Protein AF-A0A6J8BG70-F1 (afdb_monomer_lite)

Secondary structure (DSSP, 8-state):
-HHHHHHHHHHHHHSTT-HHHHHHHHHHHHHHHTT--B---SS--B-SSPPPPHHHHHH--PPPTTSHHHHHHHHHHT-HHHHHHHTGGGG---THHHHHHHHHHHHHS-TTS---HHHHHHHHHHHHHHHHHTTTPPBPB-TTSPBPEEEE--TTT-S-EEEEPBPPPP-HHHHHHHHHHHHHHHH----------PPP--SSPPPPHHHHHHHHHTTS----

Sequence (224 aa):
MKSICNHLWWCASNCGGDKDILEESWISFVNHTVNIHSFEGKFFKQCAHTPIEPEVSDTRKWLVKDSKAHKALKEVVLDKRLRKDIRQPNEFCHTGNLEVFHSLLLKYTPKRQEFDNDQMWTRTALAVIDHNRNQNRGQKVNKDGEKAYELVCPKATGQWVAKPVFIDKNYQWVFAMMENVLVQKDTMTLPVKERAQEGNIAPLPVPSKSALIQKHFSRFEKSS

Radius of gyration: 29.17 Å; chains: 1; bounding box: 63×74×66 Å

Organism: Mytilus coruscus (NCBI:txid42192)

Structure (mmCIF, N/CA/C/O backbone):
data_AF-A0A6J8BG70-F1
#
_entry.id   AF-A0A6J8BG70-F1
#
loop_
_atom_site.group_PDB
_atom_site.id
_atom_site.type_symbol
_atom_site.label_atom_id
_atom_site.label_alt_id
_atom_site.label_comp_id
_atom_site.label_asym_id
_atom_site.label_entity_id
_atom_site.label_seq_id
_atom_site.pdbx_PDB_ins_code
_atom_site.Cartn_x
_atom_site.Cartn_y
_atom_site.Cartn_z
_atom_site.occupancy
_atom_site.B_iso_or_equiv
_atom_site.auth_seq_id
_atom_site.auth_comp_id
_atom_site.auth_asym_id
_atom_site.auth_atom_id
_atom_site.pdbx_PDB_model_num
ATOM 1 N N . MET A 1 1 ? 17.081 -8.215 -9.630 1.00 62.72 1 MET A N 1
ATOM 2 C CA . MET A 1 1 ? 15.680 -8.616 -9.360 1.00 62.72 1 MET A CA 1
ATOM 3 C C . MET A 1 1 ? 14.815 -7.450 -8.881 1.00 62.72 1 MET A C 1
ATOM 5 O O . MET A 1 1 ? 13.860 -7.124 -9.568 1.00 62.72 1 MET A O 1
ATOM 9 N N . LYS A 1 2 ? 15.161 -6.779 -7.766 1.00 79.50 2 LYS A N 1
ATOM 10 C CA . LYS A 1 2 ? 14.338 -5.716 -7.145 1.00 79.50 2 LYS A CA 1
ATOM 11 C C . LYS A 1 2 ? 13.875 -4.620 -8.116 1.00 79.50 2 LYS A C 1
ATOM 13 O O . LYS A 1 2 ? 12.707 -4.267 -8.094 1.00 79.50 2 LYS A O 1
ATOM 18 N N . SER A 1 3 ? 14.742 -4.149 -9.013 1.00 83.69 3 SER A N 1
ATOM 19 C CA . SER A 1 3 ? 14.380 -3.121 -10.002 1.00 83.69 3 SER A CA 1
ATOM 20 C C . SER A 1 3 ? 13.276 -3.560 -10.971 1.00 83.69 3 SER A C 1
ATOM 22 O O . SER A 1 3 ? 12.423 -2.752 -11.310 1.00 83.69 3 SER A O 1
ATOM 24 N N . ILE A 1 4 ? 13.252 -4.836 -11.373 1.00 87.56 4 ILE A N 1
ATOM 25 C CA . ILE A 1 4 ? 12.219 -5.384 -12.270 1.00 87.56 4 ILE A CA 1
ATOM 26 C C . ILE A 1 4 ? 10.887 -5.493 -11.522 1.00 87.56 4 ILE A C 1
ATOM 28 O O . ILE A 1 4 ? 9.855 -5.072 -12.032 1.00 87.56 4 ILE A O 1
ATOM 32 N N . CYS A 1 5 ? 10.911 -5.996 -10.284 1.00 88.81 5 CYS A N 1
ATOM 33 C CA . CYS A 1 5 ? 9.721 -6.041 -9.432 1.00 88.81 5 CYS A CA 1
ATOM 34 C C . CYS A 1 5 ? 9.161 -4.635 -9.173 1.00 88.81 5 CYS A C 1
ATOM 36 O O . CYS A 1 5 ? 7.958 -4.426 -9.260 1.00 88.81 5 CYS A O 1
ATOM 38 N N . ASN A 1 6 ? 10.030 -3.661 -8.895 1.00 89.62 6 ASN A N 1
ATOM 39 C CA . ASN A 1 6 ? 9.626 -2.271 -8.708 1.00 89.62 6 ASN A CA 1
ATOM 40 C C . ASN A 1 6 ? 9.007 -1.685 -9.984 1.00 89.62 6 ASN A C 1
ATOM 42 O O . ASN A 1 6 ? 8.017 -0.969 -9.888 1.00 89.62 6 ASN A O 1
ATOM 46 N N . HIS A 1 7 ? 9.555 -2.011 -11.161 1.00 91.81 7 HIS A N 1
ATOM 47 C CA . HIS A 1 7 ? 8.977 -1.604 -12.444 1.00 91.81 7 HIS A CA 1
ATOM 48 C C . HIS A 1 7 ? 7.577 -2.186 -12.645 1.00 91.81 7 HIS A C 1
ATOM 50 O O . HIS A 1 7 ? 6.671 -1.458 -13.030 1.00 91.81 7 HIS A O 1
ATOM 56 N N . LEU A 1 8 ? 7.365 -3.465 -12.314 1.00 92.69 8 LEU A N 1
ATOM 57 C CA . LEU A 1 8 ? 6.036 -4.084 -12.367 1.00 92.69 8 LEU A CA 1
ATOM 58 C C . LEU A 1 8 ? 5.031 -3.353 -11.466 1.00 92.69 8 LEU A C 1
ATOM 60 O O . LEU A 1 8 ? 3.935 -3.018 -11.912 1.00 92.69 8 LEU A O 1
ATOM 64 N N . TRP A 1 9 ? 5.411 -3.066 -10.218 1.00 91.75 9 TRP A N 1
ATOM 65 C CA . TRP A 1 9 ? 4.557 -2.307 -9.300 1.00 91.75 9 TRP A CA 1
ATOM 66 C C . TRP A 1 9 ? 4.274 -0.896 -9.809 1.00 91.75 9 TRP A C 1
ATOM 68 O O . TRP A 1 9 ? 3.147 -0.420 -9.702 1.00 91.75 9 TRP A O 1
ATOM 78 N N . TRP A 1 10 ? 5.269 -0.243 -10.405 1.00 92.88 10 TRP A N 1
ATOM 79 C CA . TRP A 1 10 ? 5.083 1.055 -11.038 1.00 92.88 10 TRP A CA 1
ATOM 80 C C . TRP A 1 10 ? 4.098 0.971 -12.215 1.00 92.88 10 TRP A C 1
ATOM 82 O O . TRP A 1 10 ? 3.181 1.786 -12.276 1.00 92.88 10 TRP A O 1
ATOM 92 N N . CYS A 1 11 ? 4.205 -0.039 -13.086 1.00 93.38 11 CYS A N 1
ATOM 93 C CA . CYS A 1 11 ? 3.260 -0.254 -14.190 1.00 93.38 11 CYS A CA 1
ATOM 94 C C . CYS A 1 11 ? 1.827 -0.408 -13.669 1.00 93.38 11 CYS A C 1
ATOM 96 O O . CYS A 1 11 ? 0.920 0.273 -14.139 1.00 93.38 11 CYS A O 1
ATOM 98 N N . ALA A 1 12 ? 1.636 -1.257 -12.658 1.00 93.56 12 ALA A N 1
ATOM 99 C CA . ALA A 1 12 ? 0.334 -1.473 -12.041 1.00 93.56 12 ALA A CA 1
ATOM 100 C C . ALA A 1 12 ? -0.231 -0.180 -11.419 1.00 93.56 12 ALA A C 1
ATOM 102 O O . ALA A 1 12 ? -1.394 0.143 -11.637 1.00 93.56 12 ALA A O 1
ATOM 103 N N . SER A 1 13 ? 0.596 0.618 -10.734 1.00 92.75 13 SER A N 1
ATOM 104 C CA . SER A 1 13 ? 0.173 1.889 -10.123 1.00 92.75 13 SER A CA 1
ATOM 105 C C . SER A 1 13 ? -0.184 2.985 -11.130 1.00 92.75 13 SER A C 1
ATOM 107 O O . SER A 1 13 ? -0.926 3.897 -10.776 1.00 92.75 13 SER A O 1
ATOM 109 N N . ASN A 1 14 ? 0.378 2.952 -12.342 1.00 92.06 14 ASN A N 1
ATOM 110 C CA . ASN A 1 14 ? 0.253 4.038 -13.325 1.00 92.06 14 ASN A CA 1
ATOM 111 C C . ASN A 1 14 ? -0.671 3.687 -14.498 1.00 92.06 14 ASN A C 1
ATOM 113 O O . ASN A 1 14 ? -0.912 4.529 -15.356 1.00 92.06 14 ASN A O 1
ATOM 117 N N . CYS A 1 15 ? -1.211 2.468 -14.541 1.00 92.81 15 CYS A N 1
ATOM 118 C CA . CYS A 1 15 ? -2.088 2.041 -15.628 1.00 92.81 15 CYS A CA 1
ATOM 119 C C . CYS A 1 15 ? -3.535 2.546 -15.510 1.00 92.81 15 CYS A C 1
ATOM 121 O O . CYS A 1 15 ? -4.304 2.402 -16.454 1.00 92.81 15 CYS A O 1
ATOM 123 N N . GLY A 1 16 ? -3.927 3.112 -14.361 1.00 91.44 16 GLY A N 1
ATOM 124 C CA . GLY A 1 16 ? -5.274 3.655 -14.156 1.00 91.44 16 GLY A CA 1
ATOM 125 C C . GLY A 1 16 ? -6.400 2.624 -14.314 1.00 91.44 16 GLY A C 1
ATOM 126 O O . GLY A 1 16 ? -7.509 2.996 -14.683 1.00 91.44 16 GLY A O 1
ATOM 127 N N . GLY A 1 17 ? -6.123 1.336 -14.085 1.00 92.12 17 GLY A N 1
ATOM 128 C CA . GLY A 1 17 ? -7.077 0.248 -14.318 1.00 92.12 17 GLY A CA 1
ATOM 129 C C . GLY A 1 17 ? -7.026 -0.353 -15.724 1.00 92.12 17 GLY A C 1
ATOM 130 O O . GLY A 1 17 ? -7.622 -1.410 -15.943 1.00 92.12 17 GLY A O 1
ATOM 131 N N . ASP A 1 18 ? -6.299 0.244 -16.670 1.00 94.19 18 ASP A N 1
ATOM 132 C CA . ASP A 1 18 ? -6.211 -0.257 -18.040 1.00 94.19 18 ASP A CA 1
ATOM 133 C C . ASP A 1 18 ? -5.139 -1.352 -18.172 1.00 94.19 18 ASP A C 1
ATOM 135 O O . ASP A 1 18 ? -3.935 -1.141 -17.992 1.00 94.19 18 ASP A O 1
ATOM 139 N N . LYS A 1 19 ? -5.593 -2.556 -18.522 1.00 94.56 19 LYS A N 1
ATOM 140 C CA . LYS A 1 19 ? -4.737 -3.737 -18.669 1.00 94.56 19 LYS A CA 1
ATOM 141 C C . LYS A 1 19 ? -3.766 -3.621 -19.842 1.00 94.56 19 LYS A C 1
ATOM 143 O O . LYS A 1 19 ? -2.677 -4.185 -19.760 1.00 94.56 19 LYS A O 1
ATOM 148 N N . ASP A 1 20 ? -4.147 -2.927 -20.910 1.00 93.56 20 ASP A N 1
ATOM 149 C CA . ASP A 1 20 ? -3.305 -2.767 -22.092 1.00 93.56 20 ASP A CA 1
ATOM 150 C C . ASP A 1 20 ? -2.195 -1.740 -21.818 1.00 93.56 20 ASP A C 1
ATOM 152 O O . ASP A 1 20 ? -1.041 -1.989 -22.165 1.00 93.56 20 ASP A O 1
ATOM 156 N N . ILE A 1 21 ? -2.490 -0.651 -21.094 1.00 93.25 21 ILE A N 1
ATOM 157 C CA . ILE A 1 21 ? -1.468 0.317 -20.644 1.00 93.25 21 ILE A CA 1
ATOM 158 C C . ILE A 1 21 ? -0.449 -0.354 -19.717 1.00 93.25 21 ILE A C 1
ATOM 160 O O . ILE A 1 21 ? 0.759 -0.143 -19.865 1.00 93.25 21 ILE A O 1
ATOM 164 N N . LEU A 1 22 ? -0.921 -1.172 -18.770 1.00 94.81 22 LEU A N 1
ATOM 165 C CA . LEU A 1 22 ? -0.059 -1.921 -17.855 1.00 94.81 22 LEU A CA 1
ATOM 166 C C . LEU A 1 22 ? 0.897 -2.827 -18.635 1.00 94.81 22 LEU A C 1
ATOM 168 O O . LEU A 1 22 ? 2.109 -2.798 -18.420 1.00 94.81 22 LEU A O 1
ATOM 172 N N . GLU A 1 23 ? 0.349 -3.619 -19.553 1.00 94.38 23 GLU A N 1
ATOM 173 C CA . GLU A 1 23 ? 1.107 -4.579 -20.344 1.00 94.38 23 GLU A CA 1
ATOM 174 C C . GLU A 1 23 ? 2.110 -3.900 -21.287 1.00 94.38 23 GLU A C 1
ATOM 176 O O . GLU A 1 23 ? 3.259 -4.337 -21.362 1.00 94.38 23 GLU A O 1
ATOM 181 N N . GLU A 1 24 ? 1.732 -2.807 -21.955 1.00 93.62 24 GLU A N 1
ATOM 182 C CA . GLU A 1 24 ? 2.658 -2.028 -22.786 1.00 93.62 24 GLU A CA 1
ATOM 183 C C . GLU A 1 24 ? 3.797 -1.420 -21.959 1.00 93.62 24 GLU A C 1
ATOM 185 O O . GLU A 1 24 ? 4.963 -1.529 -22.346 1.00 93.62 24 GLU A O 1
ATOM 190 N N . SER A 1 25 ? 3.483 -0.852 -20.791 1.00 93.19 25 SER A N 1
ATOM 191 C CA . SER A 1 25 ? 4.478 -0.293 -19.862 1.00 93.19 25 SER A CA 1
ATOM 192 C C . SER A 1 25 ? 5.416 -1.368 -19.304 1.00 93.19 25 SER A C 1
ATOM 194 O O . SER A 1 25 ? 6.601 -1.127 -19.064 1.00 93.19 25 SER A O 1
ATOM 196 N N . TRP A 1 26 ? 4.908 -2.584 -19.102 1.00 94.25 26 TRP A N 1
ATOM 197 C CA . TRP A 1 26 ? 5.720 -3.728 -18.707 1.00 94.25 26 TRP A CA 1
ATOM 198 C C . TRP A 1 26 ? 6.675 -4.134 -19.832 1.00 94.25 26 TRP A C 1
ATOM 200 O O . TRP A 1 26 ? 7.878 -4.243 -19.614 1.00 94.25 26 TRP A O 1
ATOM 210 N N . ILE A 1 27 ? 6.173 -4.311 -21.054 1.00 93.38 27 ILE A N 1
ATOM 211 C CA . ILE A 1 27 ? 6.985 -4.751 -22.196 1.00 93.38 27 ILE A CA 1
ATOM 212 C C . ILE A 1 27 ? 8.056 -3.714 -22.553 1.00 93.38 27 ILE A C 1
ATOM 214 O O . ILE A 1 27 ? 9.182 -4.080 -22.906 1.00 93.38 27 ILE A O 1
ATOM 218 N N . SER A 1 28 ? 7.742 -2.425 -22.430 1.00 91.94 28 SER A N 1
ATOM 219 C CA . SER A 1 28 ? 8.652 -1.347 -22.810 1.00 91.94 28 SER A CA 1
ATOM 220 C C . SER A 1 28 ? 9.964 -1.340 -22.025 1.00 91.94 28 SER A C 1
ATOM 222 O O . SER A 1 28 ? 10.977 -0.848 -22.529 1.00 91.94 28 SER A O 1
ATOM 224 N N . PHE A 1 29 ? 9.997 -1.922 -20.820 1.00 90.19 29 PHE A N 1
ATOM 225 C CA . PHE A 1 29 ? 11.217 -1.969 -20.014 1.00 90.19 29 PHE A CA 1
ATOM 226 C C . PHE A 1 29 ? 12.333 -2.765 -20.704 1.00 90.19 29 PHE A C 1
ATOM 228 O O . PHE A 1 29 ? 13.506 -2.467 -20.487 1.00 90.19 29 PHE A O 1
ATOM 235 N N . VAL A 1 30 ? 11.998 -3.717 -21.585 1.00 93.00 30 VAL A N 1
ATOM 236 C CA . VAL A 1 30 ? 12.993 -4.440 -22.395 1.00 93.00 30 VAL A CA 1
ATOM 237 C C . VAL A 1 30 ? 13.817 -3.451 -23.220 1.00 93.00 30 VAL A C 1
ATOM 239 O O . VAL A 1 30 ? 15.045 -3.508 -23.181 1.00 93.00 30 VAL A O 1
ATOM 242 N N . ASN A 1 31 ? 13.161 -2.484 -23.869 1.00 92.25 31 ASN A N 1
ATOM 243 C CA . ASN A 1 31 ? 13.833 -1.415 -24.611 1.00 92.25 31 ASN A CA 1
ATOM 244 C C . ASN A 1 31 ? 14.643 -0.511 -23.669 1.00 92.25 31 ASN A C 1
ATOM 246 O O . ASN A 1 31 ? 15.807 -0.215 -23.944 1.00 92.25 31 ASN A O 1
ATOM 250 N N . HIS A 1 32 ? 14.085 -0.168 -22.503 1.00 90.56 32 HIS A N 1
ATOM 251 C CA . HIS A 1 32 ? 14.798 0.622 -21.497 1.00 90.56 32 HIS A CA 1
ATOM 252 C C . HIS A 1 32 ? 16.104 -0.054 -21.040 1.00 90.56 32 HIS A C 1
ATOM 254 O O . HIS A 1 32 ? 17.112 0.623 -20.865 1.00 90.56 32 HIS A O 1
ATOM 260 N N . THR A 1 33 ? 16.150 -1.388 -20.902 1.00 91.31 33 THR A N 1
ATOM 261 C CA . THR A 1 33 ? 17.380 -2.092 -20.473 1.00 91.31 33 THR A CA 1
ATOM 262 C C . THR A 1 33 ? 18.551 -1.990 -21.450 1.00 91.31 33 THR A C 1
ATOM 264 O O . THR A 1 33 ? 19.695 -2.205 -21.043 1.00 91.31 33 THR A O 1
ATOM 267 N N . VAL A 1 34 ? 18.282 -1.639 -22.709 1.00 92.69 34 VAL A N 1
ATOM 268 C CA . VAL A 1 34 ? 19.279 -1.427 -23.770 1.00 92.69 34 VAL A CA 1
ATOM 269 C C . VAL A 1 34 ? 19.410 0.055 -24.145 1.00 92.69 34 VAL A C 1
ATOM 271 O O . VAL A 1 34 ? 19.864 0.378 -25.239 1.00 92.69 34 VAL A O 1
ATOM 274 N N . ASN A 1 35 ? 19.014 0.954 -23.236 1.00 90.75 35 ASN A N 1
ATOM 275 C CA . ASN A 1 35 ? 19.068 2.409 -23.395 1.00 90.75 35 ASN A CA 1
ATOM 276 C C . ASN A 1 35 ? 18.203 2.966 -24.546 1.00 90.75 35 ASN A C 1
ATOM 278 O O . ASN A 1 35 ? 18.496 4.025 -25.097 1.00 90.75 35 ASN A O 1
ATOM 282 N N . ILE A 1 36 ? 17.132 2.260 -24.923 1.00 90.69 36 ILE A N 1
ATOM 283 C CA . ILE A 1 36 ? 16.149 2.735 -25.903 1.00 90.69 36 ILE A CA 1
ATOM 284 C C . ILE A 1 36 ? 14.936 3.264 -25.137 1.00 90.69 36 ILE A C 1
ATOM 286 O O . ILE A 1 36 ? 14.174 2.496 -24.551 1.00 90.69 36 ILE A O 1
ATOM 290 N N . HIS A 1 37 ? 14.764 4.586 -25.147 1.00 88.94 37 HIS A N 1
ATOM 291 C CA . HIS A 1 37 ? 13.732 5.270 -24.354 1.00 88.94 37 HIS A CA 1
ATOM 292 C C . HIS A 1 37 ? 12.488 5.671 -25.138 1.00 88.94 37 HIS A C 1
ATOM 294 O O . HIS A 1 37 ? 11.506 6.056 -24.513 1.00 88.94 37 HIS A O 1
ATOM 300 N N . SER A 1 38 ? 12.519 5.537 -26.464 1.00 89.44 38 SER A N 1
ATOM 301 C CA . SER A 1 38 ? 11.383 5.766 -27.358 1.00 89.44 38 SER A CA 1
ATOM 302 C C . SER A 1 38 ? 11.115 4.499 -28.155 1.00 89.44 38 SER A C 1
ATOM 304 O O . SER A 1 38 ? 12.043 3.892 -28.694 1.00 89.44 38 SER A O 1
ATOM 306 N N . PHE A 1 39 ? 9.860 4.077 -28.210 1.00 87.25 39 PHE A N 1
ATOM 307 C CA . PHE A 1 39 ? 9.467 2.801 -28.799 1.00 87.25 39 PHE A CA 1
ATOM 308 C C . PHE A 1 39 ? 8.051 2.866 -29.367 1.00 87.25 39 PHE A C 1
ATOM 310 O O . PHE A 1 39 ? 7.251 3.743 -29.041 1.00 87.25 39 PHE A O 1
ATOM 317 N N . GLU A 1 40 ? 7.751 1.915 -30.243 1.00 83.00 40 GLU A N 1
ATOM 318 C CA . GLU A 1 40 ? 6.421 1.756 -30.813 1.00 83.00 40 GLU A CA 1
ATOM 319 C C . GLU A 1 40 ? 5.473 1.174 -29.759 1.00 83.00 40 GLU A C 1
ATOM 321 O O . GLU A 1 40 ? 5.714 0.099 -29.210 1.00 83.00 40 GLU A O 1
ATOM 326 N N . GLY A 1 41 ? 4.394 1.896 -29.476 1.00 82.06 41 GLY A N 1
ATOM 327 C CA . GLY A 1 41 ? 3.332 1.480 -28.566 1.00 82.06 41 GLY A CA 1
ATOM 328 C C . GLY A 1 41 ? 2.064 2.276 -28.843 1.00 82.06 41 GLY A C 1
ATOM 329 O O . GLY A 1 41 ? 2.121 3.366 -29.427 1.00 82.06 41 GLY A O 1
ATOM 330 N N . LYS A 1 42 ? 0.902 1.734 -28.478 1.00 87.62 42 LYS A N 1
ATOM 331 C CA . LYS A 1 42 ? -0.379 2.409 -28.711 1.00 87.62 42 LYS A CA 1
ATOM 332 C C . LYS A 1 42 ? -0.614 3.489 -27.660 1.00 87.62 42 LYS A C 1
ATOM 334 O O . LYS A 1 42 ? -0.985 4.609 -28.015 1.00 87.62 42 LYS A O 1
ATOM 339 N N . PHE A 1 43 ? -0.341 3.166 -26.401 1.00 86.19 43 PHE A N 1
ATOM 340 C CA . PHE A 1 43 ? -0.597 4.001 -25.232 1.00 86.19 43 PHE A CA 1
ATOM 341 C C . PHE A 1 43 ? 0.692 4.444 -24.536 1.00 86.19 43 PHE A C 1
ATOM 343 O O . PHE A 1 43 ? 0.783 5.589 -24.098 1.00 86.19 43 PHE A O 1
ATOM 350 N N . PHE A 1 44 ? 1.711 3.582 -24.483 1.00 85.81 44 PHE A N 1
ATOM 351 C CA . PHE A 1 44 ? 3.010 3.898 -23.885 1.00 85.81 44 PHE A CA 1
ATOM 352 C C . PHE A 1 44 ? 4.101 3.926 -24.962 1.00 85.81 44 PHE A C 1
ATOM 354 O O . PHE A 1 44 ? 4.410 2.903 -25.565 1.00 85.81 44 PHE A O 1
ATOM 361 N N . LYS A 1 45 ? 4.677 5.106 -25.226 1.00 88.81 45 LYS A N 1
ATOM 362 C CA . LYS A 1 45 ? 5.633 5.332 -26.337 1.00 88.81 45 LYS A CA 1
ATOM 363 C C . LYS A 1 45 ? 7.028 5.769 -25.894 1.00 88.81 45 LYS A C 1
ATOM 365 O O . LYS A 1 45 ? 7.960 5.763 -26.696 1.00 88.81 45 LYS A O 1
ATOM 370 N N . GLN A 1 46 ? 7.167 6.177 -24.636 1.00 90.56 46 GLN A N 1
ATOM 371 C CA . GLN A 1 46 ? 8.434 6.633 -24.082 1.00 90.56 46 GLN A CA 1
ATOM 372 C C . GLN A 1 46 ? 8.525 6.351 -22.586 1.00 90.56 46 GLN A C 1
ATOM 374 O O . GLN A 1 46 ? 7.503 6.239 -21.911 1.00 90.56 46 GLN A O 1
ATOM 379 N N . CYS A 1 47 ? 9.743 6.261 -22.061 1.00 90.31 47 CYS A N 1
ATOM 380 C CA . CYS A 1 47 ? 9.977 6.104 -20.628 1.00 90.31 47 CYS A CA 1
ATOM 381 C C . CYS A 1 47 ? 9.402 7.280 -19.818 1.00 90.31 47 CYS A C 1
ATOM 383 O O . CYS A 1 47 ? 9.555 8.442 -20.183 1.00 90.31 47 CYS A O 1
ATOM 385 N N . ALA A 1 48 ? 8.786 6.978 -18.673 1.00 87.81 48 ALA A N 1
ATOM 386 C CA . ALA A 1 48 ? 8.163 7.965 -17.791 1.00 87.81 48 ALA A CA 1
ATOM 387 C C . ALA A 1 48 ? 9.150 8.525 -16.749 1.00 87.81 48 ALA A C 1
ATOM 389 O O . ALA A 1 48 ? 8.899 8.496 -15.545 1.00 87.81 48 ALA A O 1
ATOM 390 N N . HIS A 1 49 ? 10.302 9.001 -17.214 1.00 85.88 49 HIS A N 1
ATOM 391 C CA . HIS A 1 49 ? 11.267 9.727 -16.394 1.00 85.88 49 HIS A CA 1
ATOM 392 C C . HIS A 1 49 ? 11.853 10.893 -17.190 1.00 85.88 49 HIS A C 1
ATOM 394 O O . HIS A 1 49 ? 11.889 10.866 -18.420 1.00 85.88 49 HIS A O 1
ATOM 400 N N . THR A 1 50 ? 12.328 11.917 -16.486 1.00 83.81 50 THR A N 1
ATOM 401 C CA . THR A 1 50 ? 13.116 12.994 -17.096 1.00 83.81 50 THR A CA 1
ATOM 402 C C . THR A 1 50 ? 14.418 12.441 -17.685 1.00 83.81 50 THR A C 1
ATOM 404 O O . THR A 1 50 ? 14.831 11.336 -17.310 1.00 83.81 50 THR A O 1
ATOM 407 N N . PRO A 1 51 ? 15.079 13.170 -18.605 1.00 81.44 51 PRO A N 1
ATOM 408 C CA . PRO A 1 51 ? 16.408 12.800 -19.077 1.00 81.44 51 PRO A CA 1
ATOM 409 C C . PRO A 1 51 ? 17.317 12.447 -17.899 1.00 81.44 51 PRO A C 1
ATOM 411 O O . PRO A 1 51 ? 17.321 13.131 -16.876 1.00 81.44 51 PRO A O 1
ATOM 414 N N . ILE A 1 52 ? 18.013 11.319 -18.017 1.00 78.75 52 ILE A N 1
ATOM 415 C CA . ILE A 1 52 ? 18.942 10.873 -16.984 1.00 78.75 52 ILE A CA 1
ATOM 416 C C . ILE A 1 52 ? 20.168 11.778 -17.081 1.00 78.75 52 ILE A C 1
ATOM 418 O O . ILE A 1 52 ? 20.736 11.903 -18.165 1.00 78.75 52 ILE A O 1
ATOM 422 N N . GLU A 1 53 ? 20.559 12.389 -15.963 1.00 79.81 53 GLU A N 1
ATOM 423 C CA . GLU A 1 53 ? 21.744 13.247 -15.909 1.00 79.81 53 GLU A CA 1
ATOM 424 C C . GLU A 1 53 ? 22.989 12.503 -16.429 1.00 79.81 53 GLU A C 1
ATOM 426 O O . GLU A 1 53 ? 23.153 11.311 -16.119 1.00 79.81 53 GLU A O 1
ATOM 431 N N . PRO A 1 54 ? 23.880 13.166 -17.192 1.00 72.12 54 PRO A N 1
ATOM 432 C CA . PRO A 1 54 ? 25.030 12.521 -17.833 1.00 72.12 54 PRO A CA 1
ATOM 433 C C . PRO A 1 54 ? 25.896 11.716 -16.854 1.00 72.12 54 PRO A C 1
ATOM 435 O O . PRO A 1 54 ? 26.249 10.571 -17.118 1.00 72.12 54 PRO A O 1
ATOM 438 N N . GLU A 1 55 ? 26.117 12.261 -15.659 1.00 73.12 55 GLU A N 1
ATOM 439 C CA . GLU A 1 55 ? 26.909 11.662 -14.576 1.00 73.12 55 GLU A CA 1
ATOM 440 C C . GLU A 1 55 ? 26.353 10.302 -14.107 1.00 73.12 55 GLU A C 1
ATOM 442 O O . GLU A 1 55 ? 27.093 9.374 -13.766 1.00 73.12 55 GLU A O 1
ATOM 447 N N . VAL A 1 56 ? 25.026 10.152 -14.117 1.00 70.69 56 VAL A N 1
ATOM 448 C CA . VAL A 1 56 ? 24.328 8.911 -13.750 1.00 70.69 56 VAL A CA 1
ATOM 449 C C . VAL A 1 56 ? 24.228 7.967 -14.948 1.00 70.69 56 VAL A C 1
ATOM 451 O O . VAL A 1 56 ? 24.285 6.745 -14.786 1.00 70.69 56 VAL A O 1
ATOM 454 N N . SER A 1 57 ? 24.089 8.514 -16.156 1.00 69.62 57 SER A N 1
ATOM 455 C CA . SER A 1 57 ? 24.063 7.740 -17.398 1.00 69.62 57 SER A CA 1
ATOM 456 C C . SER A 1 57 ? 25.388 7.011 -17.634 1.00 69.62 57 SER A C 1
ATOM 458 O O . SER A 1 57 ? 25.376 5.814 -17.926 1.00 69.62 57 SER A O 1
ATOM 460 N N . ASP A 1 58 ? 26.516 7.691 -17.424 1.00 67.81 58 ASP A N 1
ATOM 461 C CA . ASP A 1 58 ? 27.860 7.170 -17.709 1.00 67.81 58 ASP A CA 1
ATOM 462 C C . ASP A 1 58 ? 28.283 6.040 -16.761 1.00 67.81 58 ASP A C 1
ATOM 464 O O . ASP A 1 58 ? 29.070 5.161 -17.115 1.00 67.81 58 ASP A O 1
ATOM 468 N N . THR A 1 59 ? 27.715 6.009 -15.556 1.00 77.19 59 THR A N 1
ATOM 469 C CA . THR A 1 59 ? 27.964 4.943 -14.575 1.00 77.19 59 THR A CA 1
ATOM 470 C C . THR A 1 59 ? 27.030 3.744 -14.747 1.00 77.19 59 THR A C 1
ATOM 472 O O . THR A 1 59 ? 27.304 2.652 -14.227 1.00 77.19 59 THR A O 1
ATOM 475 N N . ARG A 1 60 ? 25.922 3.898 -15.485 1.00 80.50 60 ARG A N 1
ATOM 476 C CA . ARG A 1 60 ? 24.922 2.844 -15.651 1.00 80.50 60 ARG A CA 1
ATOM 477 C C . ARG A 1 60 ? 25.332 1.868 -16.752 1.00 80.50 60 ARG A C 1
ATOM 479 O O . ARG A 1 60 ? 25.498 2.210 -17.916 1.00 80.50 60 ARG A O 1
ATOM 486 N N . LYS A 1 61 ? 25.417 0.589 -16.385 1.00 86.19 61 LYS A N 1
ATOM 487 C CA . LYS A 1 61 ? 25.683 -0.499 -17.333 1.00 86.19 61 LYS A CA 1
ATOM 488 C C . LYS A 1 61 ? 24.390 -0.933 -18.019 1.00 86.19 61 LYS A C 1
ATOM 490 O O . LYS A 1 61 ? 23.513 -1.509 -17.375 1.00 86.19 61 LYS A O 1
ATOM 495 N N . TRP A 1 62 ? 24.298 -0.678 -19.317 1.00 90.06 62 TRP A N 1
ATOM 496 C CA . TRP A 1 62 ? 23.198 -1.130 -20.168 1.00 90.06 62 TRP A CA 1
ATOM 497 C C . TRP A 1 62 ? 23.476 -2.522 -20.735 1.00 90.06 62 TRP A C 1
ATOM 499 O O . TRP A 1 62 ? 24.629 -2.922 -20.912 1.00 90.06 62 TRP A O 1
ATOM 509 N N . LEU A 1 63 ? 22.418 -3.276 -21.032 1.00 92.56 63 LEU A N 1
ATOM 510 C CA . LEU A 1 63 ? 22.569 -4.515 -21.783 1.00 92.56 63 LEU A CA 1
ATOM 511 C C . LEU A 1 63 ? 22.905 -4.193 -23.239 1.00 92.56 63 LEU A C 1
ATOM 513 O O . LEU A 1 63 ? 22.396 -3.238 -23.821 1.00 92.56 63 LEU A O 1
ATOM 517 N N . VAL A 1 64 ? 23.723 -5.042 -23.856 1.00 93.81 64 VAL A N 1
ATOM 518 C CA . VAL A 1 64 ? 23.929 -4.985 -25.303 1.00 93.81 64 VAL A CA 1
ATOM 519 C C . VAL A 1 64 ? 22.687 -5.555 -25.983 1.00 93.81 64 VAL A C 1
ATOM 521 O O . VAL A 1 64 ? 22.255 -6.671 -25.660 1.00 93.81 64 VAL A O 1
ATOM 524 N N . LYS A 1 65 ? 22.116 -4.795 -26.923 1.00 94.69 65 LYS A N 1
ATOM 525 C CA . LYS A 1 65 ? 20.964 -5.223 -27.720 1.00 94.69 65 LYS A CA 1
ATOM 526 C C . LYS A 1 65 ? 21.254 -6.574 -28.379 1.00 94.69 65 LYS A C 1
ATOM 528 O O . LYS A 1 65 ? 22.338 -6.814 -28.895 1.00 94.69 65 LYS A O 1
ATOM 533 N N . ASP A 1 66 ? 20.282 -7.475 -28.286 1.00 94.25 66 ASP A N 1
ATOM 534 C CA . ASP A 1 66 ? 20.326 -8.843 -28.829 1.00 94.25 66 ASP A CA 1
ATOM 535 C C . ASP A 1 66 ? 21.454 -9.756 -28.306 1.00 94.25 66 ASP A C 1
ATOM 537 O O . ASP A 1 66 ? 21.631 -10.876 -28.799 1.00 94.25 66 ASP A O 1
ATOM 541 N N . SER A 1 67 ? 22.147 -9.346 -27.240 1.00 96.38 67 SER A N 1
ATOM 542 C CA . SER A 1 67 ? 23.025 -10.229 -26.470 1.00 96.38 67 SER A CA 1
ATOM 543 C C . SER A 1 67 ? 22.256 -11.402 -25.855 1.00 96.38 67 SER A C 1
ATOM 545 O O . SER A 1 67 ? 21.035 -11.354 -25.682 1.00 96.38 67 SER A O 1
ATOM 547 N N . LYS A 1 68 ? 22.978 -12.458 -25.454 1.00 96.38 68 LYS A N 1
ATOM 548 C CA . LYS A 1 68 ? 22.389 -13.621 -24.765 1.00 96.38 68 LYS A CA 1
ATOM 549 C C . LYS A 1 68 ? 21.561 -13.206 -23.540 1.00 96.38 68 LYS A C 1
ATOM 551 O O . LYS A 1 68 ? 20.470 -13.728 -23.342 1.00 96.38 68 LYS A O 1
ATOM 556 N N . ALA A 1 69 ? 22.050 -12.235 -22.766 1.00 93.88 69 ALA A N 1
ATOM 557 C CA . ALA A 1 69 ? 21.350 -11.707 -21.597 1.00 93.88 69 ALA A CA 1
ATOM 558 C C . ALA A 1 69 ? 20.068 -10.943 -21.974 1.00 93.88 69 ALA A C 1
ATOM 560 O O . ALA A 1 69 ? 19.020 -11.182 -21.378 1.00 93.88 69 ALA A O 1
ATOM 561 N N . HIS A 1 70 ? 20.123 -10.072 -22.989 1.00 95.00 70 HIS A N 1
ATOM 562 C CA . HIS A 1 70 ? 18.948 -9.335 -23.463 1.00 95.00 70 HIS A CA 1
ATOM 563 C C . HIS A 1 70 ? 17.871 -10.269 -24.036 1.00 95.00 70 HIS A C 1
ATOM 565 O O . HIS A 1 70 ? 16.690 -10.106 -23.741 1.00 95.00 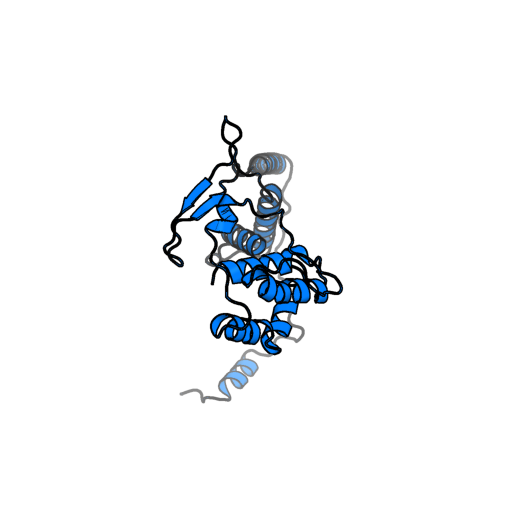70 HIS A O 1
ATOM 571 N N . LYS A 1 71 ? 18.268 -11.285 -24.811 1.00 96.12 71 LYS A N 1
ATOM 572 C CA . LYS A 1 71 ? 17.340 -12.281 -25.368 1.00 96.12 71 LYS A CA 1
ATOM 573 C C . LYS A 1 71 ? 16.656 -13.101 -24.277 1.00 96.12 71 LYS A C 1
ATOM 575 O O . LYS A 1 71 ? 15.439 -13.230 -24.318 1.00 96.12 71 LYS A O 1
ATOM 580 N N . ALA A 1 72 ? 17.414 -13.573 -23.286 1.00 95.19 72 ALA A N 1
ATOM 581 C CA . ALA A 1 72 ? 16.856 -14.298 -22.145 1.00 95.19 72 ALA A CA 1
ATOM 582 C C . ALA A 1 72 ? 15.857 -13.437 -21.353 1.00 95.19 72 ALA A C 1
ATOM 584 O O . ALA A 1 72 ? 14.787 -13.907 -20.978 1.00 95.19 72 ALA A O 1
ATOM 585 N N . LEU A 1 73 ? 16.167 -12.152 -21.143 1.00 93.38 73 LEU A N 1
ATOM 586 C CA . LEU A 1 73 ? 15.239 -11.216 -20.507 1.00 93.38 73 LEU A CA 1
ATOM 587 C C . LEU A 1 73 ? 13.955 -11.052 -21.328 1.00 93.38 73 LEU A C 1
ATOM 589 O O . LEU A 1 73 ? 12.857 -11.157 -20.790 1.00 93.38 73 LEU A O 1
ATOM 593 N N . LYS A 1 74 ? 14.099 -10.814 -22.634 1.00 94.62 74 LYS A N 1
ATOM 594 C CA . LYS A 1 74 ? 12.984 -10.622 -23.561 1.00 94.62 74 LYS A CA 1
ATOM 595 C C . LYS A 1 74 ? 12.065 -11.844 -23.611 1.00 94.62 74 LYS A C 1
ATOM 597 O O . LYS A 1 74 ? 10.854 -11.670 -23.644 1.00 94.62 74 LYS A O 1
ATOM 602 N N . GLU A 1 75 ? 12.621 -13.052 -23.579 1.00 96.00 75 GLU A N 1
ATOM 603 C CA . GLU A 1 75 ? 11.856 -14.302 -23.539 1.00 96.00 75 GLU A CA 1
ATOM 604 C C . GLU A 1 75 ? 10.957 -14.381 -22.300 1.00 96.00 75 GLU A C 1
ATOM 606 O O . GLU A 1 75 ? 9.763 -14.636 -22.426 1.00 96.00 75 GLU A O 1
ATOM 611 N N . VAL A 1 76 ? 11.500 -14.071 -21.120 1.00 93.94 76 VAL A N 1
ATOM 612 C CA . VAL A 1 76 ? 10.728 -14.063 -19.869 1.00 93.94 76 V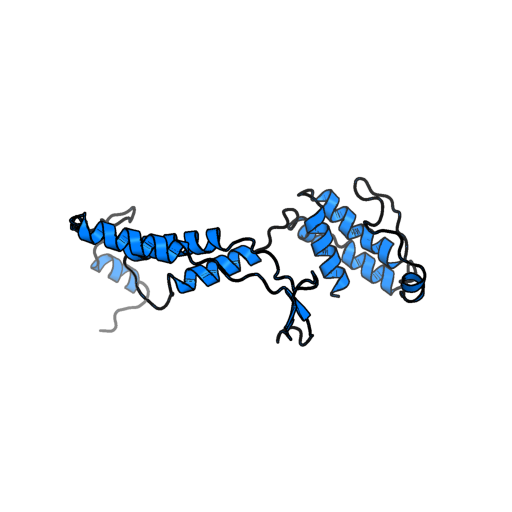AL A CA 1
ATOM 613 C C . VAL A 1 76 ? 9.661 -12.971 -19.887 1.00 93.94 76 VAL A C 1
ATOM 615 O O . VAL A 1 76 ? 8.507 -13.231 -19.566 1.00 93.94 76 VAL A O 1
ATOM 618 N N . VAL A 1 77 ? 10.022 -11.745 -20.276 1.00 93.19 77 VAL A N 1
ATOM 619 C CA . VAL A 1 77 ? 9.109 -10.589 -20.257 1.00 93.19 77 VAL A CA 1
ATOM 620 C C . VAL A 1 77 ? 7.945 -10.758 -21.233 1.00 93.19 77 VAL A C 1
ATOM 622 O O . VAL A 1 77 ? 6.826 -10.340 -20.929 1.00 93.19 77 VAL A O 1
ATOM 625 N N . LEU A 1 78 ? 8.200 -11.377 -22.388 1.00 93.44 78 LEU A N 1
ATOM 626 C CA . LEU A 1 78 ? 7.199 -11.625 -23.424 1.00 93.44 78 LEU A CA 1
ATOM 627 C C . LEU A 1 78 ? 6.446 -12.950 -23.253 1.00 93.44 78 LEU A C 1
ATOM 629 O O . LEU A 1 78 ? 5.570 -13.237 -24.076 1.00 93.44 78 LEU A O 1
ATOM 633 N N . ASP A 1 79 ? 6.744 -13.736 -22.214 1.00 96.25 79 ASP A N 1
ATOM 634 C CA . ASP A 1 79 ? 6.046 -14.990 -21.955 1.00 96.25 79 ASP A CA 1
ATOM 635 C C . ASP A 1 79 ? 4.532 -14.764 -21.814 1.00 96.25 79 ASP A C 1
ATOM 637 O O . ASP A 1 79 ? 4.054 -13.876 -21.102 1.00 96.25 79 ASP A O 1
ATOM 641 N N . LYS A 1 80 ? 3.752 -15.591 -22.516 1.00 94.69 80 LYS A N 1
ATOM 642 C CA . LYS A 1 80 ? 2.296 -15.423 -22.606 1.00 94.69 80 LYS A CA 1
ATOM 643 C C . LYS A 1 80 ? 1.598 -15.669 -21.270 1.00 94.69 80 LYS A C 1
ATOM 645 O O . LYS A 1 80 ? 0.575 -15.039 -21.006 1.00 94.69 80 LYS A O 1
ATOM 650 N N . ARG A 1 81 ? 2.106 -16.597 -20.449 1.00 95.50 81 ARG A N 1
ATOM 651 C CA . ARG A 1 81 ? 1.510 -16.911 -19.142 1.00 95.50 81 ARG A CA 1
ATOM 652 C C . ARG A 1 81 ? 1.788 -15.770 -18.177 1.00 95.50 81 ARG A C 1
ATOM 654 O O . ARG A 1 81 ? 0.848 -15.242 -17.596 1.00 95.50 81 ARG A O 1
ATOM 661 N N . LEU A 1 82 ? 3.038 -15.307 -18.129 1.00 93.69 82 LEU A N 1
ATOM 662 C CA . LEU A 1 82 ? 3.421 -14.163 -17.309 1.00 93.69 82 LEU A CA 1
ATOM 663 C C . LEU A 1 82 ? 2.606 -12.914 -17.663 1.00 93.69 82 LEU A C 1
ATOM 665 O O . LEU A 1 82 ? 2.060 -12.267 -16.777 1.00 93.69 82 LEU A O 1
ATOM 669 N N . ARG A 1 83 ? 2.470 -12.586 -18.952 1.00 93.94 83 ARG A N 1
ATOM 670 C CA . ARG A 1 83 ? 1.685 -11.424 -19.399 1.00 93.94 83 ARG A CA 1
ATOM 671 C C . ARG A 1 83 ? 0.215 -11.514 -18.989 1.00 93.94 83 ARG A C 1
ATOM 673 O O . ARG A 1 83 ? -0.361 -10.518 -18.562 1.00 93.94 83 ARG A O 1
ATOM 680 N N . LYS A 1 84 ? -0.387 -12.707 -19.056 1.00 94.38 84 LYS A N 1
ATOM 681 C CA . LYS A 1 84 ? -1.760 -12.936 -18.579 1.00 94.38 84 LYS A CA 1
ATOM 682 C C . LYS A 1 84 ? -1.904 -12.630 -17.084 1.00 94.38 84 LYS A C 1
ATOM 684 O O . LYS A 1 84 ? -2.911 -12.041 -16.686 1.00 94.38 84 LYS A O 1
ATOM 689 N N . ASP A 1 85 ? -0.909 -13.001 -16.285 1.00 93.44 85 ASP A N 1
ATOM 690 C CA . ASP A 1 85 ? -0.905 -12.775 -14.837 1.00 93.44 85 ASP A CA 1
ATOM 691 C C . ASP A 1 85 ? -0.620 -11.304 -14.494 1.00 93.44 85 ASP A C 1
ATOM 693 O O . ASP A 1 85 ? -1.271 -10.723 -13.628 1.00 93.44 85 ASP A O 1
ATOM 697 N N . ILE A 1 86 ? 0.278 -10.657 -15.238 1.00 92.94 86 ILE A N 1
ATOM 698 C CA . ILE A 1 86 ? 0.631 -9.236 -15.091 1.00 92.94 86 ILE A CA 1
ATOM 699 C C . ILE A 1 86 ? -0.556 -8.302 -15.366 1.00 92.94 86 ILE A C 1
ATOM 701 O O . ILE A 1 86 ? -0.617 -7.212 -14.806 1.00 92.94 86 ILE A O 1
ATOM 705 N N . ARG A 1 87 ? -1.545 -8.734 -16.155 1.00 93.94 87 ARG A N 1
ATOM 706 C CA . ARG A 1 87 ? -2.794 -7.984 -16.376 1.00 93.94 87 ARG A CA 1
ATOM 707 C C . ARG A 1 87 ? -3.762 -8.005 -15.182 1.00 93.94 87 ARG A C 1
ATOM 709 O O . ARG A 1 87 ? -4.744 -7.269 -15.214 1.00 93.94 87 ARG A O 1
ATOM 716 N N . GLN A 1 88 ? -3.554 -8.860 -14.177 1.00 92.06 88 GLN A N 1
ATOM 717 C CA . GLN A 1 88 ? -4.448 -8.986 -13.015 1.00 92.06 88 GLN A CA 1
ATOM 718 C C . GLN A 1 88 ? -4.324 -7.850 -11.983 1.00 92.06 88 GLN A C 1
ATOM 720 O O . GLN A 1 88 ? -5.359 -7.401 -11.502 1.00 92.06 88 GLN A O 1
ATOM 725 N N . PRO A 1 89 ? -3.128 -7.342 -11.623 1.00 90.62 89 PRO A N 1
ATOM 726 C CA . PRO A 1 89 ? -2.997 -6.244 -10.658 1.00 90.62 89 PRO A CA 1
ATOM 727 C C . PRO A 1 89 ? -3.342 -4.846 -11.218 1.00 90.62 89 PRO A C 1
ATOM 729 O O . PRO A 1 89 ? -2.852 -3.850 -10.691 1.00 90.62 89 PRO A O 1
ATOM 732 N N . ASN A 1 90 ? -4.171 -4.732 -12.262 1.00 90.69 90 ASN A N 1
ATOM 733 C CA . ASN A 1 90 ? -4.484 -3.460 -12.932 1.00 90.69 90 ASN A CA 1
ATOM 734 C C . ASN A 1 90 ? -5.202 -2.437 -12.038 1.00 90.69 90 ASN A C 1
ATOM 736 O O . ASN A 1 90 ? -5.052 -1.238 -12.236 1.00 90.69 90 ASN A O 1
ATOM 740 N N . GLU A 1 91 ? -5.948 -2.887 -11.032 1.00 88.44 91 GLU A N 1
ATOM 741 C CA . GLU A 1 91 ? -6.623 -1.994 -10.077 1.00 88.44 91 GLU A CA 1
ATOM 742 C C . GLU A 1 91 ? -5.698 -1.497 -8.954 1.00 88.44 91 GLU A C 1
ATOM 744 O O . GLU A 1 91 ? -6.106 -0.686 -8.126 1.00 88.44 91 GLU A O 1
ATOM 749 N N . PHE A 1 92 ? -4.453 -1.986 -8.903 1.00 85.88 92 PHE A N 1
ATOM 750 C CA . PHE A 1 92 ? -3.454 -1.628 -7.893 1.00 85.88 92 PHE A CA 1
ATOM 751 C C . PHE A 1 92 ? -3.975 -1.703 -6.441 1.00 85.88 92 PHE A C 1
ATOM 753 O O . PHE A 1 92 ? -3.618 -0.904 -5.572 1.00 85.88 92 PHE A O 1
ATOM 760 N N . CYS A 1 93 ? -4.827 -2.689 -6.149 1.00 80.19 93 CYS A N 1
ATOM 761 C CA . CYS A 1 93 ? -5.363 -2.898 -4.808 1.00 80.19 93 CYS A CA 1
ATOM 762 C C . CYS A 1 93 ? -4.296 -3.502 -3.885 1.00 80.19 93 CYS A C 1
ATOM 764 O O . CYS A 1 93 ? -4.035 -4.704 -3.910 1.00 80.19 93 CYS A O 1
ATOM 766 N N . HIS A 1 94 ? -3.678 -2.672 -3.045 1.00 75.44 94 HIS A N 1
ATOM 767 C CA . HIS A 1 94 ? -2.701 -3.125 -2.057 1.00 75.44 94 HIS A CA 1
ATOM 768 C C . HIS A 1 94 ? -3.382 -3.504 -0.728 1.00 75.44 94 HIS A C 1
ATOM 770 O O . HIS A 1 94 ? -4.154 -2.725 -0.167 1.00 75.44 94 HIS A O 1
ATOM 776 N N . THR A 1 95 ? -3.055 -4.673 -0.166 1.00 81.06 95 THR A N 1
ATOM 777 C CA . THR A 1 95 ? -3.667 -5.183 1.081 1.00 81.06 95 THR A CA 1
ATOM 778 C C . THR A 1 95 ? -3.117 -4.541 2.353 1.00 81.06 95 THR A C 1
ATOM 780 O O . THR A 1 95 ? -3.679 -4.731 3.424 1.00 81.06 95 THR A O 1
ATOM 783 N N . GLY A 1 96 ? -2.056 -3.738 2.263 1.00 83.69 96 GLY A N 1
ATOM 784 C CA . GLY A 1 96 ? -1.381 -3.165 3.437 1.00 83.69 96 GLY A CA 1
ATOM 785 C C . GLY A 1 96 ? -2.304 -2.397 4.398 1.00 83.69 96 GLY A C 1
ATOM 786 O O . GLY A 1 96 ? -2.240 -2.607 5.607 1.00 83.69 96 GLY A O 1
ATOM 787 N N . ASN A 1 97 ? -3.216 -1.560 3.889 1.00 83.75 97 ASN A N 1
ATOM 788 C CA . ASN A 1 97 ? -4.172 -0.840 4.747 1.00 83.75 97 ASN A CA 1
ATOM 789 C C . ASN A 1 97 ? -5.163 -1.795 5.425 1.00 83.75 97 ASN A C 1
ATOM 791 O O . ASN A 1 97 ? -5.491 -1.632 6.602 1.00 83.75 97 ASN A O 1
ATOM 795 N N . LEU A 1 98 ? -5.586 -2.830 4.699 1.00 88.38 98 LEU A N 1
ATOM 796 C CA . LEU A 1 98 ? -6.454 -3.877 5.220 1.00 88.38 98 LEU A CA 1
ATOM 797 C C . LEU A 1 98 ? -5.738 -4.700 6.305 1.00 88.38 98 LEU A C 1
ATOM 799 O O . LEU A 1 98 ? -6.331 -5.025 7.329 1.00 88.38 98 LEU A O 1
ATOM 803 N N . GLU A 1 99 ? -4.452 -5.001 6.140 1.00 90.81 99 GLU A N 1
ATOM 804 C CA . GLU A 1 99 ? -3.629 -5.680 7.151 1.00 90.81 99 GLU A CA 1
ATOM 805 C C . GLU A 1 99 ? -3.445 -4.827 8.414 1.00 90.81 99 GLU A C 1
ATOM 807 O O . GLU A 1 99 ? -3.510 -5.343 9.537 1.00 90.81 99 GLU A O 1
ATOM 812 N N . VAL A 1 100 ? -3.279 -3.508 8.255 1.00 90.62 100 VAL A N 1
ATOM 813 C CA . VAL A 1 100 ? -3.243 -2.555 9.375 1.00 90.62 100 VAL A CA 1
ATOM 814 C C . VAL A 1 100 ? -4.581 -2.543 10.114 1.00 90.62 100 VAL A C 1
ATOM 816 O O . VAL A 1 100 ? -4.587 -2.584 11.347 1.00 90.62 100 VAL A O 1
ATOM 819 N N . PHE A 1 101 ? -5.706 -2.526 9.390 1.00 93.44 101 PHE A N 1
ATOM 820 C CA . PHE A 1 101 ? -7.036 -2.624 9.992 1.00 93.44 101 PHE A CA 1
ATOM 821 C C . PHE A 1 101 ? -7.206 -3.924 10.776 1.00 93.44 101 PHE A C 1
ATOM 823 O O . PHE A 1 101 ? -7.555 -3.874 11.952 1.00 93.44 101 PHE A O 1
ATOM 830 N N . HIS A 1 102 ? -6.892 -5.078 10.184 1.00 94.06 102 HIS A N 1
ATOM 831 C CA . HIS A 1 102 ? -7.010 -6.368 10.867 1.00 94.06 102 HIS A CA 1
ATOM 832 C C . HIS A 1 102 ? -6.136 -6.443 12.122 1.00 94.06 102 HIS A C 1
ATOM 834 O O . HIS A 1 102 ? -6.580 -6.926 13.163 1.00 94.06 102 HIS A O 1
ATOM 840 N N . SER A 1 103 ? -4.912 -5.916 12.057 1.00 94.31 103 SER A N 1
ATOM 841 C CA . SER A 1 103 ? -4.019 -5.845 13.217 1.00 94.31 103 SER A CA 1
ATOM 842 C C . SER A 1 103 ? -4.587 -4.965 14.333 1.00 94.31 103 SER A C 1
ATOM 844 O O . SER A 1 103 ? -4.393 -5.264 15.510 1.00 94.31 103 SER A O 1
ATOM 846 N N . LEU A 1 104 ? -5.291 -3.883 13.985 1.00 94.75 104 LEU A N 1
ATOM 847 C CA . LEU A 1 104 ? -5.984 -3.023 14.944 1.00 94.75 104 LEU A CA 1
ATOM 848 C C . LEU A 1 104 ? -7.228 -3.702 15.518 1.00 94.75 104 LEU A C 1
ATOM 850 O O . LEU A 1 104 ? -7.395 -3.708 16.733 1.00 94.75 104 LEU A O 1
ATOM 854 N N . LEU A 1 105 ? -8.058 -4.311 14.670 1.00 96.12 105 LEU A N 1
ATOM 855 C CA . LEU A 1 105 ? -9.256 -5.047 15.067 1.00 96.12 105 LEU A CA 1
ATOM 856 C C . LEU A 1 105 ? -8.920 -6.106 16.119 1.00 96.12 105 LEU A C 1
ATOM 858 O O . LEU A 1 105 ? -9.568 -6.166 17.156 1.00 96.12 105 LEU A O 1
ATOM 862 N N . LEU A 1 106 ? -7.829 -6.852 15.926 1.00 96.38 106 LEU A N 1
ATOM 863 C CA . LEU A 1 106 ? -7.348 -7.845 16.890 1.00 96.38 106 LEU A CA 1
ATOM 864 C C . LEU A 1 106 ? -6.992 -7.280 18.274 1.00 96.38 106 LEU A C 1
ATOM 866 O O . LEU A 1 106 ? -6.987 -8.043 19.238 1.00 96.38 106 LEU A O 1
ATOM 870 N N . LYS A 1 107 ? -6.710 -5.976 18.402 1.00 94.94 107 LYS A N 1
ATOM 871 C CA . LYS A 1 107 ? -6.516 -5.330 19.712 1.00 94.94 107 LYS A CA 1
ATOM 872 C C . LYS A 1 107 ? -7.836 -5.140 20.459 1.00 94.94 107 LYS A C 1
ATOM 874 O O . LYS A 1 107 ? -7.856 -5.258 21.678 1.00 94.94 107 LYS A O 1
ATOM 879 N N . TYR A 1 108 ? -8.920 -4.860 19.736 1.00 95.50 108 TYR A N 1
ATOM 880 C CA . TYR A 1 108 ? -10.257 -4.658 20.303 1.00 95.50 108 TYR A CA 1
ATOM 881 C C . TYR A 1 108 ? -11.014 -5.976 20.492 1.00 95.50 108 TYR A C 1
ATOM 883 O O . TYR A 1 108 ? -11.723 -6.138 21.488 1.00 95.50 108 TYR A O 1
ATOM 891 N N . THR A 1 109 ? -10.819 -6.925 19.573 1.00 95.56 109 THR A N 1
ATOM 892 C CA . THR A 1 109 ? -11.428 -8.261 19.564 1.00 95.56 109 THR A CA 1
ATOM 893 C C . THR A 1 109 ? -10.346 -9.353 19.482 1.00 95.56 109 THR A C 1
ATOM 895 O O . THR A 1 109 ? -10.142 -9.957 18.419 1.00 95.56 109 THR A O 1
ATOM 898 N N . PRO A 1 110 ? -9.592 -9.610 20.569 1.00 95.19 110 PRO A N 1
ATOM 899 C CA . PRO A 1 110 ? -8.602 -10.681 20.593 1.00 95.19 110 PRO A CA 1
ATOM 900 C C . PRO A 1 110 ? -9.242 -12.053 20.357 1.00 95.19 110 PRO A C 1
ATOM 902 O O . PRO A 1 110 ? -10.186 -12.425 21.041 1.00 95.19 110 PRO A O 1
ATOM 905 N N . LYS A 1 111 ? -8.655 -12.872 19.474 1.00 92.25 111 LYS A N 1
ATOM 906 C CA . LYS A 1 111 ? -9.152 -14.235 19.172 1.00 92.25 111 LYS A CA 1
ATOM 907 C C . LYS A 1 111 ? -9.133 -15.207 20.361 1.00 92.25 111 LYS A C 1
ATOM 909 O O . LYS A 1 111 ? -9.708 -16.282 20.278 1.00 92.25 111 LYS A O 1
ATOM 914 N N . ARG A 1 112 ? -8.388 -14.877 21.420 1.00 93.25 112 ARG A N 1
ATOM 915 C CA . ARG A 1 112 ? -8.203 -15.725 22.610 1.00 93.25 112 ARG A CA 1
ATOM 916 C C . ARG A 1 112 ? -9.236 -15.452 23.705 1.00 93.25 112 ARG A C 1
ATOM 918 O O . ARG A 1 112 ? -9.161 -16.081 24.753 1.00 93.25 112 ARG A O 1
ATOM 925 N N . GLN A 1 113 ? -10.125 -14.488 23.494 1.00 91.44 113 GLN A N 1
ATOM 926 C CA . GLN A 1 113 ? -11.172 -14.111 24.433 1.00 91.44 113 GLN A CA 1
ATOM 927 C C . GLN A 1 113 ? -12.522 -14.329 23.764 1.00 91.44 113 GLN A C 1
ATOM 929 O O . GLN A 1 113 ? -12.682 -14.034 22.579 1.00 91.44 113 GLN A O 1
ATOM 934 N N . GLU A 1 114 ? -13.471 -14.864 24.523 1.00 91.31 114 GLU A N 1
ATOM 935 C CA . GLU A 1 114 ? -14.863 -14.909 24.100 1.00 91.31 114 GLU A CA 1
ATOM 936 C C . GLU A 1 114 ? -15.554 -13.587 24.432 1.00 91.31 114 GLU A C 1
ATOM 938 O O . GLU A 1 114 ? -15.243 -12.929 25.426 1.00 91.31 114 GLU A O 1
ATOM 943 N N . PHE A 1 115 ? -16.484 -13.203 23.571 1.00 89.75 115 PHE A N 1
ATOM 944 C CA . PHE A 1 115 ? -17.304 -12.012 23.710 1.00 89.75 115 PHE A CA 1
ATOM 945 C C . PHE A 1 115 ? -18.724 -12.390 23.309 1.00 89.75 115 PHE A C 1
ATOM 947 O O . PHE A 1 115 ? -18.914 -13.184 22.385 1.00 89.75 115 PHE A O 1
ATOM 954 N N . ASP A 1 116 ? -19.716 -11.817 23.982 1.00 90.50 116 ASP A N 1
ATOM 955 C CA . ASP A 1 116 ? -21.092 -11.924 23.502 1.00 90.50 116 ASP A CA 1
ATOM 956 C C . ASP A 1 116 ? -21.314 -11.064 22.241 1.00 90.50 116 ASP A C 1
ATOM 958 O O . ASP A 1 116 ? -20.449 -10.280 21.835 1.00 90.50 116 ASP A O 1
ATOM 962 N N . ASN A 1 117 ? -22.472 -11.227 21.594 1.00 87.81 117 ASN A N 1
ATOM 963 C CA . ASN A 1 117 ? -22.796 -10.511 20.356 1.00 87.81 117 ASN A CA 1
ATOM 964 C C . ASN A 1 117 ? -22.712 -8.982 20.524 1.00 87.81 117 ASN A C 1
ATOM 966 O O . ASN A 1 117 ? -22.121 -8.302 19.683 1.00 87.81 117 ASN A O 1
ATOM 970 N N . ASP A 1 118 ? -23.244 -8.441 21.625 1.00 87.38 118 ASP A N 1
ATOM 971 C CA . ASP A 1 118 ? -23.256 -6.998 21.897 1.00 87.38 118 ASP A CA 1
ATOM 972 C C . ASP A 1 118 ? -21.833 -6.453 22.134 1.00 87.38 118 ASP A C 1
ATOM 974 O O . ASP A 1 118 ? -21.463 -5.394 21.611 1.00 87.38 118 ASP A O 1
ATOM 978 N N . GLN A 1 119 ? -20.994 -7.185 22.873 1.00 90.12 119 GLN A N 1
ATOM 979 C CA . GLN A 1 119 ? -19.586 -6.858 23.092 1.00 90.12 119 GLN A CA 1
ATOM 980 C C . GLN A 1 119 ? -18.794 -6.925 21.791 1.00 90.12 119 GLN A C 1
ATOM 982 O O . GLN A 1 119 ? -18.002 -6.019 21.529 1.00 90.12 119 GLN A O 1
ATOM 987 N N . MET A 1 120 ? -19.004 -7.961 20.972 1.00 93.06 120 MET A N 1
ATOM 988 C CA . MET A 1 120 ? -18.372 -8.076 19.658 1.00 93.06 120 MET A CA 1
ATOM 989 C C . MET A 1 120 ? -18.721 -6.880 18.787 1.00 93.06 120 MET A C 1
ATOM 991 O O . MET A 1 120 ? -17.818 -6.210 18.287 1.00 93.06 120 MET A O 1
ATOM 995 N N . TRP A 1 121 ? -20.011 -6.565 18.665 1.00 93.19 121 TRP A N 1
ATOM 996 C CA . TRP A 1 121 ? -20.478 -5.447 17.856 1.00 93.19 121 TRP A CA 1
ATOM 997 C C . TRP A 1 121 ? -19.868 -4.121 18.323 1.00 93.19 121 TRP A C 1
ATOM 999 O O . TRP A 1 121 ? -19.269 -3.392 17.530 1.00 93.19 121 TRP A O 1
ATOM 1009 N N . THR A 1 122 ? -19.920 -3.854 19.630 1.00 93.00 122 THR A N 1
ATOM 1010 C CA . THR A 1 122 ? -19.382 -2.624 20.229 1.00 93.00 122 THR A CA 1
ATOM 1011 C C . THR A 1 122 ? -17.870 -2.506 20.025 1.00 93.00 122 THR A C 1
ATOM 1013 O O . THR A 1 122 ? -17.368 -1.460 19.613 1.00 93.00 122 THR A O 1
ATOM 1016 N N . ARG A 1 123 ? -17.112 -3.581 20.267 1.00 95.25 123 ARG A N 1
ATOM 1017 C CA . ARG A 1 123 ? -15.647 -3.598 20.115 1.00 95.25 123 ARG A CA 1
ATOM 1018 C C . ARG A 1 123 ? -15.221 -3.450 18.661 1.00 95.25 123 ARG A C 1
ATOM 1020 O O . ARG A 1 123 ? -14.267 -2.725 18.381 1.00 95.25 123 ARG A O 1
ATOM 1027 N N . THR A 1 124 ? -15.925 -4.093 17.732 1.00 96.25 124 THR A N 1
ATOM 1028 C CA . THR A 1 124 ? -15.689 -3.911 16.297 1.00 96.25 124 THR A CA 1
ATOM 1029 C C . THR A 1 124 ? -15.985 -2.474 15.874 1.00 96.25 124 THR A C 1
ATOM 1031 O O . THR A 1 124 ? -15.166 -1.880 15.175 1.00 96.25 124 THR A O 1
ATOM 1034 N N . ALA A 1 125 ? -17.083 -1.873 16.345 1.00 95.56 125 ALA A N 1
ATOM 1035 C CA . ALA A 1 125 ? -17.396 -0.472 16.070 1.00 95.56 125 ALA A CA 1
ATOM 1036 C C . ALA A 1 125 ? -16.293 0.475 16.580 1.00 95.56 125 ALA A C 1
ATOM 1038 O O . ALA A 1 125 ? -15.848 1.353 15.841 1.00 95.56 125 ALA A O 1
ATOM 1039 N N . LEU A 1 126 ? -15.774 0.252 17.793 1.00 95.25 126 LEU A N 1
ATOM 1040 C CA . LEU A 1 126 ? -14.641 1.017 18.332 1.00 95.25 126 LEU A CA 1
ATOM 1041 C C . LEU A 1 126 ? -13.378 0.871 17.473 1.00 95.25 126 LEU A C 1
ATOM 1043 O O . LEU A 1 126 ? -12.713 1.868 17.193 1.00 95.25 126 LEU A O 1
ATOM 1047 N N . ALA A 1 127 ? -13.070 -0.341 17.002 1.00 95.81 127 ALA A N 1
ATOM 1048 C CA . ALA A 1 127 ? -11.937 -0.571 16.109 1.00 95.81 127 ALA A CA 1
ATOM 1049 C C . ALA A 1 127 ? -12.077 0.185 14.779 1.00 95.81 127 ALA A C 1
ATOM 1051 O O . ALA A 1 127 ? -11.094 0.734 14.280 1.00 95.81 127 ALA A O 1
ATOM 1052 N N . VAL A 1 128 ? -13.290 0.238 14.215 1.00 95.38 128 VAL A N 1
ATOM 1053 C CA . VAL A 1 128 ? -13.592 1.005 12.996 1.00 95.38 128 VAL A CA 1
ATOM 1054 C C . VAL A 1 128 ? -13.417 2.504 13.239 1.00 95.38 128 VAL A C 1
ATOM 1056 O O . VAL A 1 128 ? -12.783 3.181 12.430 1.00 95.38 128 VAL A O 1
ATOM 1059 N N . ILE A 1 129 ? -13.917 3.028 14.361 1.00 94.50 129 ILE A N 1
ATOM 1060 C CA . ILE A 1 129 ? -13.765 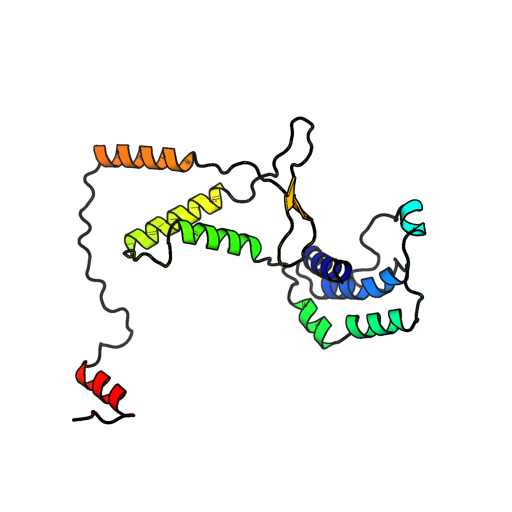4.448 14.708 1.00 94.50 129 ILE A CA 1
ATOM 1061 C C . ILE A 1 129 ? -12.285 4.810 14.875 1.00 94.50 129 ILE A C 1
ATOM 1063 O O . ILE A 1 129 ? -11.837 5.788 14.274 1.00 94.50 129 ILE A O 1
ATOM 1067 N N . ASP A 1 130 ? -11.515 4.016 15.627 1.00 94.81 130 ASP A N 1
ATOM 1068 C CA . ASP A 1 130 ? -10.068 4.211 15.790 1.00 94.81 130 ASP A CA 1
ATOM 1069 C C . ASP A 1 130 ? -9.363 4.189 14.430 1.00 94.81 130 ASP A C 1
ATOM 1071 O O . ASP A 1 130 ? -8.618 5.115 14.102 1.00 94.81 130 ASP A O 1
ATOM 1075 N N . HIS A 1 131 ? -9.650 3.175 13.606 1.00 93.75 131 HIS A N 1
ATOM 1076 C CA . HIS A 1 131 ? -9.060 3.045 12.281 1.00 93.75 131 HIS A CA 1
ATOM 1077 C C . HIS A 1 131 ? -9.298 4.302 11.452 1.00 93.75 131 HIS A C 1
ATOM 1079 O O . HIS A 1 131 ? -8.325 4.901 10.999 1.00 93.75 131 HIS A O 1
ATOM 1085 N N . ASN A 1 132 ? -10.556 4.726 11.317 1.00 92.75 132 ASN A N 1
ATOM 1086 C CA . ASN A 1 132 ? -10.960 5.865 10.496 1.00 92.75 132 ASN A CA 1
ATOM 1087 C C . ASN A 1 132 ? -10.354 7.182 10.992 1.00 92.75 132 ASN A C 1
ATOM 1089 O O . ASN A 1 132 ? -9.908 7.993 10.185 1.00 92.75 132 ASN A O 1
ATOM 1093 N N . ARG A 1 133 ? -10.284 7.390 12.314 1.00 91.31 133 ARG A N 1
ATOM 1094 C CA . ARG A 1 133 ? -9.678 8.591 12.918 1.00 91.31 133 ARG A CA 1
ATOM 1095 C C . ARG A 1 133 ? -8.160 8.645 12.752 1.00 91.31 133 ARG A C 1
ATOM 1097 O O . ARG A 1 133 ? -7.589 9.729 12.809 1.00 91.31 133 ARG A O 1
ATOM 1104 N N . ASN A 1 134 ? -7.518 7.494 12.567 1.00 91.25 134 ASN A N 1
ATOM 1105 C CA . ASN A 1 134 ? -6.064 7.357 12.497 1.00 91.25 134 ASN A CA 1
ATOM 1106 C C . ASN A 1 134 ? -5.548 6.879 11.128 1.00 91.25 134 ASN A C 1
ATOM 1108 O O . ASN A 1 134 ? -4.363 6.540 11.012 1.00 91.25 134 ASN A O 1
ATOM 1112 N N . GLN A 1 135 ? -6.405 6.846 10.101 1.00 86.88 135 GLN A N 1
ATOM 1113 C CA . GLN A 1 135 ? -5.995 6.602 8.718 1.00 86.88 135 GLN A CA 1
ATOM 1114 C C . GLN A 1 135 ? -5.275 7.813 8.131 1.00 86.88 135 GLN A C 1
ATOM 1116 O O . GLN A 1 135 ? -5.493 8.946 8.547 1.00 86.88 135 GLN A O 1
ATOM 1121 N N . ASN A 1 136 ? -4.413 7.554 7.143 1.00 84.56 136 ASN A N 1
ATOM 1122 C CA . ASN A 1 136 ? -3.753 8.583 6.331 1.00 84.56 136 ASN A CA 1
ATOM 1123 C C . ASN A 1 136 ? -2.992 9.644 7.145 1.00 84.56 136 ASN A C 1
ATOM 1125 O O . ASN A 1 136 ? -2.953 10.818 6.779 1.00 84.56 136 ASN A O 1
ATOM 1129 N N . ARG A 1 137 ? -2.371 9.237 8.259 1.00 89.62 137 ARG A N 1
ATOM 1130 C CA . ARG A 1 137 ? -1.524 10.134 9.055 1.00 89.62 137 ARG A CA 1
ATOM 1131 C C . ARG A 1 137 ? -0.385 10.670 8.194 1.00 89.62 137 ARG A C 1
ATOM 1133 O O . ARG A 1 137 ? 0.258 9.913 7.469 1.00 89.62 137 ARG A O 1
ATOM 1140 N N . GLY A 1 138 ? -0.114 11.966 8.321 1.00 89.31 138 GLY A N 1
ATOM 1141 C CA . GLY A 1 138 ? 1.046 12.587 7.693 1.00 89.31 138 GLY A CA 1
ATOM 1142 C C . GLY A 1 138 ? 2.353 11.979 8.205 1.00 89.31 138 GLY A C 1
ATOM 1143 O O . GLY A 1 138 ? 2.445 11.524 9.353 1.00 89.31 138 GLY A O 1
ATOM 1144 N N . GLN A 1 139 ? 3.376 11.970 7.350 1.00 92.38 139 GLN A N 1
ATOM 1145 C CA . GLN A 1 139 ? 4.732 11.658 7.787 1.00 92.38 139 GLN A CA 1
ATOM 1146 C C . GLN A 1 139 ? 5.205 12.756 8.744 1.00 92.38 139 GLN A C 1
ATOM 1148 O O . GLN A 1 139 ? 4.950 13.937 8.517 1.00 92.38 139 GLN A O 1
ATOM 1153 N N . LYS A 1 140 ? 5.875 12.365 9.826 1.00 92.81 140 LYS A N 1
ATOM 1154 C CA . LYS A 1 140 ? 6.460 13.296 10.784 1.00 92.81 140 LYS A CA 1
ATOM 1155 C C . LYS A 1 140 ? 7.573 14.081 10.094 1.00 92.81 140 LYS A C 1
ATOM 1157 O O . LYS A 1 140 ? 8.361 13.511 9.339 1.00 92.81 140 LYS A O 1
ATOM 1162 N N . VAL A 1 141 ? 7.615 15.378 10.359 1.00 93.00 141 VAL A N 1
ATOM 1163 C CA . VAL A 1 141 ? 8.599 16.305 9.801 1.00 93.00 141 VAL A CA 1
ATOM 1164 C C . VAL A 1 141 ? 9.392 16.913 10.956 1.00 93.00 141 VAL A C 1
ATOM 1166 O O . VAL A 1 141 ? 8.823 17.204 12.011 1.00 93.00 141 VAL A O 1
ATOM 1169 N N . ASN A 1 142 ? 10.704 17.041 10.784 1.00 87.75 142 ASN A N 1
ATOM 1170 C CA . ASN A 1 142 ? 11.596 17.669 11.755 1.00 87.75 142 ASN A CA 1
ATOM 1171 C C . ASN A 1 142 ? 11.477 19.202 11.706 1.00 87.75 142 ASN A C 1
ATOM 1173 O O . ASN A 1 142 ? 10.811 19.759 10.834 1.00 87.75 142 ASN A O 1
ATOM 1177 N N . LYS A 1 143 ? 12.134 19.899 12.643 1.00 85.94 143 LYS A N 1
ATOM 1178 C CA . LYS A 1 143 ? 12.128 21.374 12.697 1.00 85.94 143 LYS A CA 1
ATOM 1179 C C . LYS A 1 143 ? 12.632 22.017 11.400 1.00 85.94 143 LYS A C 1
ATOM 1181 O O . LYS A 1 143 ? 12.161 23.088 11.041 1.00 85.94 143 LYS A O 1
ATOM 1186 N N . ASP A 1 144 ? 13.509 21.320 10.686 1.00 86.81 144 ASP A N 1
ATOM 1187 C CA . ASP A 1 144 ? 14.126 21.772 9.437 1.00 86.81 144 ASP A CA 1
ATOM 1188 C C . ASP A 1 144 ? 13.284 21.458 8.184 1.00 86.81 144 ASP A C 1
ATOM 1190 O O . ASP A 1 144 ? 13.728 21.670 7.062 1.00 86.81 144 ASP A O 1
ATOM 1194 N N . GLY A 1 145 ? 12.062 20.928 8.339 1.00 86.38 145 GLY A N 1
ATOM 1195 C CA . GLY A 1 145 ? 11.195 20.580 7.205 1.00 86.38 145 GLY A CA 1
ATOM 1196 C C . GLY A 1 145 ? 11.488 19.210 6.576 1.00 86.38 145 GLY A C 1
ATOM 1197 O O . GLY A 1 145 ? 10.813 18.799 5.631 1.00 86.38 145 GLY A O 1
ATOM 1198 N N . GLU A 1 146 ? 12.448 18.461 7.119 1.00 90.44 146 GLU A N 1
ATOM 1199 C CA . GLU A 1 146 ? 12.826 17.142 6.613 1.00 90.44 146 GLU A CA 1
ATOM 1200 C C . GLU A 1 146 ? 11.903 16.023 7.110 1.00 90.44 146 GLU A C 1
ATOM 1202 O O . GLU A 1 146 ? 11.524 15.957 8.282 1.00 90.44 146 GLU A O 1
ATOM 1207 N N . LYS A 1 147 ? 11.564 15.093 6.213 1.00 92.25 147 LYS A N 1
ATOM 1208 C CA . LYS A 1 147 ? 10.763 13.899 6.514 1.00 92.25 147 LYS A CA 1
ATOM 1209 C C . LYS A 1 147 ? 11.524 12.949 7.444 1.00 92.25 147 LYS A C 1
ATOM 1211 O O . LYS A 1 147 ? 12.636 12.537 7.134 1.00 92.25 147 LYS A O 1
ATOM 1216 N N . ALA A 1 148 ? 10.895 12.531 8.539 1.00 92.88 148 ALA A N 1
ATOM 1217 C CA . ALA A 1 148 ? 11.490 11.610 9.500 1.00 92.88 148 ALA A CA 1
ATOM 1218 C C . ALA A 1 148 ? 11.451 10.152 9.008 1.00 92.88 148 ALA A C 1
ATOM 1220 O O . ALA A 1 148 ? 10.417 9.661 8.531 1.00 92.88 148 ALA A O 1
ATOM 1221 N N . TYR A 1 149 ? 12.566 9.444 9.198 1.00 93.44 149 TYR A N 1
ATOM 1222 C CA . TYR A 1 149 ? 12.721 8.027 8.879 1.00 93.44 149 TYR A CA 1
ATOM 1223 C C . TYR A 1 149 ? 13.350 7.259 10.043 1.00 93.44 149 TYR A C 1
ATOM 1225 O O . TYR A 1 149 ? 14.203 7.772 10.761 1.00 93.44 149 TYR A O 1
ATOM 1233 N N . GLU A 1 150 ? 12.942 6.006 10.190 1.00 93.06 150 GLU A N 1
ATOM 1234 C CA . GLU A 1 150 ? 13.534 5.017 11.083 1.00 93.06 150 GLU A CA 1
ATOM 1235 C C . GLU A 1 150 ? 14.321 4.004 10.244 1.00 93.06 150 GLU A C 1
ATOM 1237 O O . GLU A 1 150 ? 13.825 3.515 9.226 1.00 93.06 150 GLU A O 1
ATOM 1242 N N . LEU A 1 151 ? 15.545 3.676 10.656 1.00 93.75 151 LEU A N 1
ATOM 1243 C CA . LEU A 1 151 ? 16.355 2.659 9.988 1.00 93.75 151 LEU A CA 1
ATOM 1244 C C . LEU A 1 151 ? 16.019 1.282 10.558 1.00 93.75 151 LEU A C 1
ATOM 1246 O O . LEU A 1 151 ? 16.238 1.017 11.737 1.00 93.75 151 LEU A O 1
ATOM 1250 N N . VAL A 1 152 ? 15.506 0.393 9.711 1.00 92.56 152 VAL A N 1
ATOM 1251 C CA . VAL A 1 152 ? 15.103 -0.964 10.097 1.00 92.56 152 VAL A CA 1
ATOM 1252 C C . VAL A 1 152 ? 15.839 -1.973 9.226 1.00 92.56 152 VAL A C 1
ATOM 1254 O O . VAL A 1 152 ? 15.996 -1.761 8.027 1.00 92.56 152 VAL A O 1
ATOM 1257 N N . CYS A 1 153 ? 16.258 -3.095 9.807 1.00 91.81 153 CYS A N 1
ATOM 1258 C CA . CYS A 1 153 ? 16.794 -4.238 9.068 1.00 91.81 153 CYS A CA 1
ATOM 1259 C C . CYS A 1 153 ? 15.801 -5.413 9.156 1.00 91.81 153 CYS A C 1
ATOM 1261 O O . CYS A 1 153 ? 15.770 -6.123 10.167 1.00 91.81 153 CYS A O 1
ATOM 1263 N N . PRO A 1 154 ? 14.921 -5.612 8.153 1.00 86.88 154 PRO A N 1
ATOM 1264 C CA . PRO A 1 154 ? 13.945 -6.689 8.174 1.00 86.88 154 PRO A CA 1
ATOM 1265 C C . PRO A 1 154 ? 14.642 -8.045 8.087 1.00 86.88 154 PRO A C 1
ATOM 1267 O O . PRO A 1 154 ? 15.469 -8.270 7.206 1.00 86.88 154 PRO A O 1
ATOM 1270 N N . LYS A 1 155 ? 14.240 -8.991 8.943 1.00 88.00 155 LYS A N 1
ATOM 1271 C CA . LYS A 1 155 ? 14.823 -10.346 8.976 1.00 88.00 155 LYS A CA 1
ATOM 1272 C C . LYS A 1 155 ? 14.745 -11.077 7.631 1.00 88.00 155 LYS A C 1
ATOM 1274 O O . LYS A 1 155 ? 15.636 -11.848 7.312 1.00 88.00 155 LYS A O 1
ATOM 1279 N N . ALA A 1 156 ? 13.686 -10.832 6.855 1.00 83.88 156 ALA A N 1
ATOM 1280 C CA . ALA A 1 156 ? 13.459 -11.500 5.575 1.00 83.88 156 ALA A CA 1
ATOM 1281 C C . ALA A 1 156 ? 14.455 -11.081 4.482 1.00 83.88 156 ALA A C 1
ATOM 1283 O O . ALA A 1 156 ? 14.805 -11.894 3.633 1.00 83.88 156 ALA A O 1
ATOM 1284 N N . THR A 1 157 ? 14.893 -9.819 4.479 1.00 83.31 157 THR A N 1
ATOM 1285 C CA . THR A 1 157 ? 15.803 -9.289 3.451 1.00 83.31 157 THR A CA 1
ATOM 1286 C C . THR A 1 157 ? 17.234 -9.135 3.949 1.00 83.31 157 THR A C 1
ATOM 1288 O O . THR A 1 157 ? 18.148 -9.138 3.131 1.00 83.31 157 THR A O 1
ATOM 1291 N N . GLY A 1 158 ? 17.442 -8.956 5.259 1.00 88.62 158 GLY A N 1
ATOM 1292 C CA . GLY A 1 158 ? 18.755 -8.687 5.857 1.00 88.62 158 GLY A CA 1
ATOM 1293 C C . GLY A 1 158 ? 19.377 -7.355 5.421 1.00 88.62 158 GLY A C 1
ATOM 1294 O O . GLY A 1 158 ? 20.567 -7.137 5.623 1.00 88.62 158 GLY A O 1
ATOM 1295 N N . GLN A 1 159 ? 18.595 -6.475 4.792 1.00 89.00 159 GLN A N 1
ATOM 1296 C CA . GLN A 1 159 ? 19.054 -5.195 4.258 1.00 89.00 159 GLN A CA 1
ATOM 1297 C C . GLN A 1 159 ? 18.469 -4.042 5.062 1.00 89.00 159 GLN A C 1
ATOM 1299 O O . GLN A 1 159 ? 17.276 -4.040 5.365 1.00 89.00 159 GLN A O 1
ATOM 1304 N N . TRP A 1 160 ? 19.290 -3.029 5.333 1.00 92.88 160 TRP A N 1
ATOM 1305 C CA . TRP A 1 160 ? 18.823 -1.778 5.919 1.00 92.88 160 TRP A CA 1
ATOM 1306 C C . TRP A 1 160 ? 17.853 -1.066 4.976 1.00 92.88 160 TRP A C 1
ATOM 1308 O O . TRP A 1 160 ? 18.135 -0.873 3.792 1.00 92.88 160 TRP A O 1
ATOM 1318 N N . VAL A 1 161 ? 16.702 -0.673 5.512 1.00 90.19 161 VAL A N 1
ATOM 1319 C CA . VAL A 1 161 ? 15.686 0.119 4.821 1.00 90.19 161 VAL A CA 1
ATOM 1320 C C . VAL A 1 161 ? 15.261 1.292 5.697 1.00 90.19 161 VAL A C 1
ATOM 1322 O O . VAL A 1 161 ? 15.106 1.154 6.910 1.00 90.19 161 VAL A O 1
ATOM 1325 N N . ALA A 1 162 ? 15.056 2.447 5.070 1.00 92.88 162 ALA A N 1
ATOM 1326 C CA . ALA A 1 162 ? 14.461 3.607 5.717 1.00 92.88 162 ALA A CA 1
ATOM 1327 C C . ALA A 1 162 ? 12.933 3.466 5.702 1.00 92.88 162 ALA A C 1
ATOM 1329 O O . ALA A 1 162 ? 12.320 3.354 4.637 1.00 92.88 162 ALA A O 1
ATOM 1330 N N . LYS A 1 163 ? 12.311 3.462 6.879 1.00 90.12 163 LYS A N 1
ATOM 1331 C CA . LYS A 1 163 ? 10.861 3.385 7.056 1.00 90.12 163 LYS A CA 1
ATOM 1332 C C . LYS A 1 163 ? 10.320 4.757 7.469 1.00 90.12 163 LYS A C 1
ATOM 1334 O O . LYS A 1 163 ? 10.862 5.347 8.400 1.00 90.12 163 LYS A O 1
ATOM 1339 N N . PRO A 1 164 ? 9.269 5.286 6.820 1.00 91.19 164 PRO A N 1
ATOM 1340 C CA . PRO A 1 164 ? 8.703 6.576 7.199 1.00 91.19 164 PRO A CA 1
ATOM 1341 C C . PRO A 1 164 ? 8.101 6.519 8.609 1.00 91.19 164 PRO A C 1
ATOM 1343 O O . PRO A 1 164 ? 7.356 5.592 8.940 1.00 91.19 164 PRO A O 1
ATOM 1346 N N . VAL A 1 165 ? 8.406 7.529 9.426 1.00 91.75 165 VAL A N 1
ATOM 1347 C CA . VAL A 1 165 ? 7.801 7.716 10.751 1.00 91.75 165 VAL A CA 1
ATOM 1348 C C . VAL A 1 165 ? 6.603 8.642 10.607 1.00 91.75 165 VAL A C 1
ATOM 1350 O O . VAL A 1 165 ? 6.717 9.725 10.044 1.00 91.75 165 VAL A O 1
ATOM 1353 N N . PHE A 1 166 ? 5.446 8.229 11.114 1.00 91.56 166 PHE A N 1
ATOM 1354 C CA . PHE A 1 166 ? 4.204 9.000 11.024 1.00 91.56 166 PHE A CA 1
ATOM 1355 C C . PHE A 1 166 ? 3.940 9.786 12.307 1.00 91.56 166 PHE A C 1
ATOM 1357 O O . PHE A 1 166 ? 4.405 9.397 13.377 1.00 91.56 166 PHE A O 1
ATOM 1364 N N . ILE A 1 167 ? 3.166 10.867 12.196 1.00 93.56 167 ILE A N 1
ATOM 1365 C CA . ILE A 1 167 ? 2.669 11.643 13.345 1.00 93.56 167 ILE A CA 1
ATOM 1366 C C . ILE A 1 167 ? 1.893 10.723 14.292 1.00 93.56 167 ILE A C 1
ATOM 1368 O O . ILE A 1 167 ? 1.271 9.758 13.843 1.00 93.56 167 ILE A O 1
ATOM 1372 N N . ASP A 1 168 ? 1.918 11.007 15.592 1.00 91.62 168 ASP A N 1
ATOM 1373 C CA . ASP A 1 168 ? 1.221 10.209 16.596 1.00 91.62 168 ASP A CA 1
ATOM 1374 C C . ASP A 1 168 ? -0.285 10.095 16.327 1.00 91.62 168 ASP A C 1
ATOM 1376 O O . ASP A 1 168 ? -0.908 10.917 15.653 1.00 91.62 168 ASP A O 1
ATOM 1380 N N . LYS A 1 169 ? -0.869 9.006 16.823 1.00 90.81 169 LYS A N 1
ATOM 1381 C CA . LYS A 1 169 ? -2.304 8.754 16.689 1.00 90.81 169 LYS A CA 1
ATOM 1382 C C . LYS A 1 169 ? -3.113 9.731 17.541 1.00 90.81 169 LYS A C 1
ATOM 1384 O O . LYS A 1 169 ? -2.716 10.071 18.652 1.00 90.81 169 LYS A O 1
ATOM 1389 N N . ASN A 1 170 ? -4.287 10.105 17.045 1.00 89.00 170 ASN A N 1
ATOM 1390 C CA . ASN A 1 170 ? -5.259 10.898 17.778 1.00 89.00 170 ASN A CA 1
ATOM 1391 C C . ASN A 1 170 ? -6.196 9.982 18.585 1.00 89.00 170 ASN A C 1
ATOM 1393 O O . ASN A 1 170 ? -6.912 9.146 18.025 1.00 89.00 170 ASN A O 1
ATOM 1397 N N . TYR A 1 171 ? -6.212 10.184 19.903 1.00 91.25 171 TYR A N 1
ATOM 1398 C CA . TYR A 1 171 ? -7.106 9.501 20.843 1.00 91.25 171 TYR A CA 1
ATOM 1399 C C . TYR A 1 171 ? -8.051 10.456 21.588 1.00 91.25 171 TYR A C 1
ATOM 1401 O O . TYR A 1 171 ? -8.732 10.033 22.515 1.00 91.25 171 TYR A O 1
ATOM 1409 N N . GLN A 1 172 ? -8.158 11.727 21.181 1.00 92.12 172 GLN A N 1
ATOM 1410 C CA . GLN A 1 172 ? -9.077 12.691 21.807 1.00 92.12 172 GLN A CA 1
ATOM 1411 C C . GLN A 1 172 ? -10.535 12.217 21.779 1.00 92.12 172 GLN A C 1
ATOM 1413 O O . GLN A 1 172 ? -11.286 12.440 22.724 1.00 92.12 172 GLN A O 1
ATOM 1418 N N . TRP A 1 173 ? -10.917 11.493 20.725 1.00 92.25 173 TRP A N 1
ATOM 1419 C CA . TRP A 1 173 ? -12.248 10.901 20.591 1.00 92.25 173 TRP A CA 1
ATOM 1420 C C . TRP A 1 173 ? -12.582 9.901 21.709 1.00 92.25 173 TRP A C 1
ATOM 1422 O O . TRP A 1 173 ? -13.752 9.753 22.053 1.00 92.25 173 TRP A O 1
ATOM 1432 N N . VAL A 1 174 ? -11.575 9.231 22.282 1.00 92.44 174 VAL A N 1
ATOM 1433 C CA . VAL A 1 174 ? -11.762 8.272 23.378 1.00 92.44 174 VAL A CA 1
ATOM 1434 C C . VAL A 1 174 ? -12.213 9.006 24.634 1.00 92.44 174 VAL A C 1
ATOM 1436 O O . VAL A 1 174 ? -13.177 8.593 25.269 1.00 92.44 174 VAL A O 1
ATOM 1439 N N . PHE A 1 175 ? -11.557 10.123 24.959 1.00 93.00 175 PHE A N 1
ATOM 1440 C CA . PHE A 1 175 ? -11.911 10.935 26.123 1.00 93.00 175 PHE A CA 1
ATOM 1441 C C . PHE A 1 175 ? -13.316 11.526 25.988 1.00 93.00 175 PHE A C 1
ATOM 1443 O O . PHE A 1 175 ? -14.103 11.419 26.921 1.00 93.00 175 PHE A O 1
ATOM 1450 N N . ALA A 1 176 ? -13.670 12.035 24.803 1.00 92.50 176 ALA A N 1
ATOM 1451 C CA . ALA A 1 176 ? -15.022 12.523 24.533 1.00 92.50 176 ALA A CA 1
ATOM 1452 C C . ALA A 1 176 ? -16.089 11.418 24.684 1.00 92.50 176 ALA A C 1
ATOM 1454 O O . ALA A 1 176 ? -17.170 11.660 25.213 1.00 92.50 176 ALA A O 1
ATOM 1455 N N . MET A 1 177 ? -15.797 10.181 24.261 1.00 91.38 177 MET A N 1
ATOM 1456 C CA . MET A 1 177 ? -16.702 9.052 24.513 1.00 91.38 177 MET A CA 1
ATOM 1457 C C . MET A 1 177 ? -16.816 8.715 25.997 1.00 91.38 177 MET A C 1
ATOM 1459 O O . MET A 1 177 ? -17.920 8.461 26.465 1.00 91.38 177 MET A O 1
ATOM 1463 N N . MET A 1 178 ? -15.705 8.702 26.735 1.00 91.94 178 MET A N 1
ATOM 1464 C CA . MET A 1 178 ? -15.725 8.429 28.175 1.00 91.94 178 MET A CA 1
ATOM 1465 C C . MET A 1 178 ? -16.563 9.465 28.927 1.00 91.94 178 MET A C 1
ATOM 1467 O O . MET A 1 178 ? -17.363 9.089 29.778 1.00 91.94 178 MET A O 1
ATOM 1471 N N . GLU A 1 179 ? -16.437 10.743 28.576 1.00 91.38 179 GLU A N 1
ATOM 1472 C CA . GLU A 1 179 ? -17.261 11.817 29.133 1.00 91.38 179 GLU A CA 1
ATOM 1473 C C . GLU A 1 179 ? -18.750 11.600 28.834 1.00 91.38 179 GLU A C 1
ATOM 1475 O O . GLU A 1 179 ? -19.571 11.618 29.749 1.00 91.38 179 GLU A O 1
ATOM 1480 N N . ASN A 1 180 ? -19.099 11.269 27.586 1.00 88.62 180 ASN A N 1
ATOM 1481 C CA . ASN A 1 180 ? -20.480 10.948 27.214 1.00 88.62 180 ASN A CA 1
ATOM 1482 C C . ASN A 1 180 ? -21.042 9.747 27.990 1.00 88.62 180 ASN A C 1
ATOM 1484 O O . ASN A 1 180 ? -22.212 9.758 28.363 1.00 88.62 180 ASN A O 1
ATOM 1488 N N .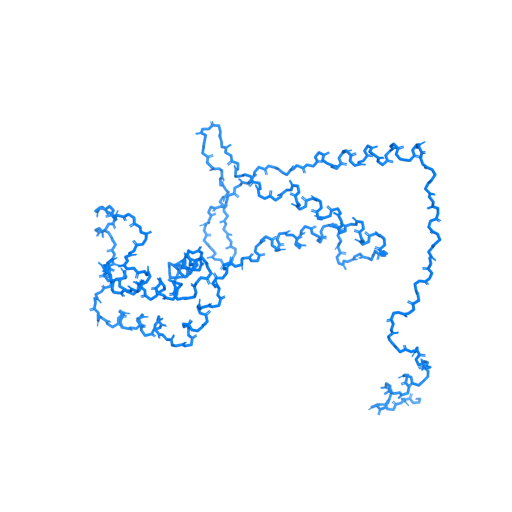 VAL A 1 181 ? -20.224 8.722 28.253 1.00 87.62 181 VAL A N 1
ATOM 1489 C CA . VAL A 1 181 ? -20.626 7.559 29.062 1.00 87.62 181 VAL A CA 1
ATOM 1490 C C . VAL A 1 181 ? -20.904 7.965 30.510 1.00 87.62 181 VAL A C 1
ATOM 1492 O O . VAL A 1 181 ? -21.870 7.477 31.093 1.00 87.62 181 VAL A O 1
ATOM 1495 N N . LEU A 1 182 ? -20.098 8.859 31.091 1.00 88.12 182 LEU A N 1
ATOM 1496 C CA . LEU A 1 182 ? -20.336 9.380 32.442 1.00 88.12 182 LEU A CA 1
ATOM 1497 C C . LEU A 1 182 ? -21.637 10.188 32.501 1.00 88.12 182 LEU A C 1
ATOM 1499 O O . LEU A 1 182 ? -22.476 9.920 33.355 1.00 88.12 182 LEU A O 1
ATOM 1503 N N . VAL A 1 183 ? -21.860 11.088 31.539 1.00 87.06 183 VAL A N 1
ATOM 1504 C CA . VAL A 1 183 ? -23.113 11.853 31.440 1.00 87.06 183 VAL A CA 1
ATOM 1505 C C . VAL A 1 183 ? -24.313 10.920 31.272 1.00 87.06 183 VAL A C 1
ATOM 1507 O O . VAL A 1 183 ? -25.321 11.089 31.956 1.00 87.06 183 VAL A O 1
ATOM 1510 N N . GLN A 1 184 ? -24.224 9.908 30.404 1.00 83.38 184 GLN A N 1
ATOM 1511 C CA . GLN A 1 184 ? -25.296 8.922 30.228 1.00 83.38 184 GLN A CA 1
ATOM 1512 C C . GLN A 1 184 ? -25.557 8.110 31.492 1.00 83.38 184 GLN A C 1
ATOM 1514 O O . GLN A 1 184 ? -26.714 7.860 31.808 1.00 83.38 184 GLN A O 1
ATOM 1519 N N . LYS A 1 185 ? -24.517 7.719 32.232 1.00 82.06 185 LYS A N 1
ATOM 1520 C CA . LYS A 1 185 ? -24.675 7.013 33.507 1.00 82.06 185 LYS A CA 1
ATOM 1521 C C . LYS A 1 185 ? -25.479 7.840 34.515 1.00 82.06 185 LYS A C 1
ATOM 1523 O O . LYS A 1 185 ? -26.295 7.271 35.235 1.00 82.06 185 LYS A O 1
ATOM 1528 N N . ASP A 1 186 ? -25.257 9.151 34.553 1.00 82.44 186 ASP A N 1
ATOM 1529 C CA . ASP A 1 186 ? -25.919 10.047 35.506 1.00 82.44 186 ASP A CA 1
ATOM 1530 C C . ASP A 1 186 ? -27.336 10.454 35.058 1.00 82.44 186 ASP A C 1
ATOM 1532 O O . ASP A 1 186 ? -28.172 10.808 35.888 1.00 82.44 186 ASP A O 1
ATOM 1536 N N . THR A 1 187 ? -27.628 10.391 33.753 1.00 79.19 187 THR A N 1
ATOM 1537 C CA . THR A 1 187 ? -28.886 10.892 33.163 1.00 79.19 187 THR A CA 1
ATOM 1538 C C . THR A 1 187 ? -29.838 9.806 32.662 1.00 79.19 187 THR A C 1
ATOM 1540 O O . THR A 1 187 ? -31.027 10.079 32.495 1.00 79.19 187 THR A O 1
ATOM 1543 N N . MET A 1 188 ? -29.365 8.580 32.424 1.00 66.94 188 MET A N 1
ATOM 1544 C CA . MET A 1 188 ? -30.167 7.493 31.863 1.00 66.94 188 MET A CA 1
ATOM 1545 C C . MET A 1 188 ? -30.211 6.282 32.795 1.00 66.94 188 MET A C 1
ATOM 1547 O O . MET A 1 188 ? -29.192 5.733 33.206 1.00 66.94 188 MET A O 1
ATOM 1551 N N . THR A 1 189 ? -31.420 5.776 33.035 1.00 63.47 189 THR A N 1
ATOM 1552 C CA . THR A 1 189 ? -31.614 4.376 33.418 1.00 63.47 189 THR A CA 1
ATOM 1553 C C . THR A 1 189 ? -31.350 3.529 32.176 1.00 63.47 189 THR A C 1
ATOM 1555 O O . THR A 1 189 ? -32.093 3.602 31.198 1.00 63.47 189 THR A O 1
ATOM 1558 N N . LEU A 1 190 ? -30.260 2.754 32.178 1.00 63.19 190 LEU A N 1
ATOM 1559 C CA . LEU A 1 190 ? -30.002 1.797 31.103 1.00 63.19 190 LEU A CA 1
ATOM 1560 C C . LEU A 1 190 ? -31.175 0.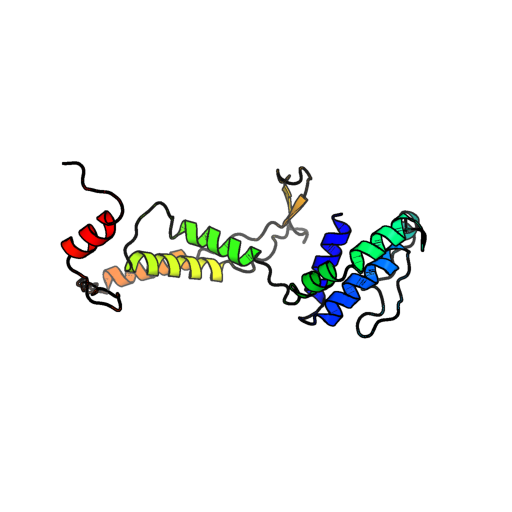808 31.056 1.00 63.19 190 LEU A C 1
ATOM 1562 O O . LEU A 1 190 ? -31.455 0.173 32.078 1.00 63.19 190 LEU A O 1
ATOM 1566 N N . PRO A 1 191 ? -31.869 0.653 29.916 1.00 59.66 191 PRO A N 1
ATOM 1567 C CA . PRO A 1 191 ? -32.858 -0.399 29.797 1.00 59.66 191 PRO A CA 1
ATOM 1568 C C . PRO A 1 191 ? -32.138 -1.729 30.010 1.00 59.66 191 PRO A C 1
ATOM 1570 O O . PRO A 1 191 ? -31.138 -2.018 29.347 1.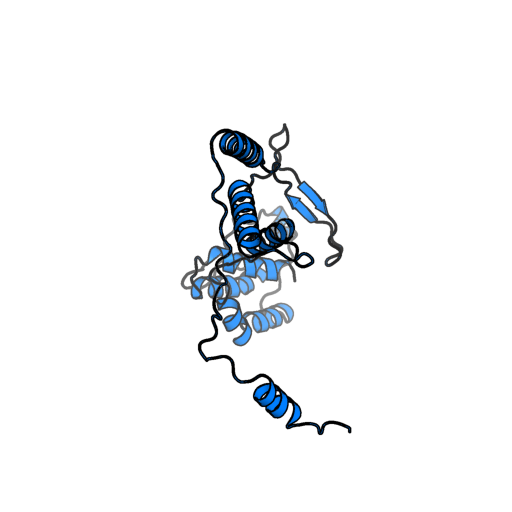00 59.66 191 PRO A O 1
ATOM 1573 N N . VAL A 1 192 ? -32.630 -2.533 30.952 1.00 58.22 192 VAL A N 1
ATOM 1574 C CA . VAL A 1 192 ? -32.219 -3.930 31.056 1.00 58.22 192 VAL A CA 1
ATOM 1575 C C . VAL A 1 192 ? -32.632 -4.570 29.737 1.00 58.22 192 VAL A C 1
ATOM 1577 O O . VAL A 1 192 ? -33.813 -4.817 29.507 1.00 58.22 192 VAL A O 1
ATOM 1580 N N . LYS A 1 193 ? -31.676 -4.783 28.829 1.00 59.97 193 LYS A N 1
ATOM 1581 C CA . LYS A 1 193 ? -31.904 -5.666 27.690 1.00 59.97 193 LYS A CA 1
ATOM 1582 C C . LYS A 1 193 ? -32.133 -7.053 28.281 1.00 59.97 193 LYS A C 1
ATOM 1584 O O . LYS A 1 193 ? -31.177 -7.723 28.671 1.00 59.97 193 LYS A O 1
ATOM 1589 N N . GLU A 1 194 ? -33.387 -7.487 28.359 1.00 58.00 194 GLU A N 1
ATOM 1590 C CA . GLU A 1 194 ? -33.662 -8.915 28.434 1.00 58.00 194 GLU A CA 1
ATOM 1591 C C . GLU A 1 194 ? -32.995 -9.545 27.210 1.00 58.00 194 GLU A C 1
ATOM 1593 O O . GLU A 1 194 ? -33.286 -9.175 26.069 1.00 58.00 194 GLU A O 1
ATOM 1598 N N . ARG A 1 195 ? -32.030 -10.444 27.435 1.00 56.59 195 ARG A N 1
ATOM 1599 C CA . ARG A 1 195 ? -31.472 -11.249 26.347 1.00 56.59 195 ARG A CA 1
ATOM 1600 C C . ARG A 1 195 ? -32.622 -12.069 25.780 1.00 56.59 195 ARG A C 1
ATOM 1602 O O . ARG A 1 195 ? -32.991 -13.089 26.357 1.00 56.59 195 ARG A O 1
ATOM 1609 N N . ALA A 1 196 ? -33.170 -11.635 24.650 1.00 58.78 196 ALA A N 1
ATOM 1610 C CA . ALA A 1 196 ? -33.981 -12.510 23.829 1.00 58.78 196 ALA A CA 1
ATOM 1611 C C . ALA A 1 196 ? -33.121 -13.742 23.521 1.00 58.78 196 ALA A C 1
ATOM 1613 O O . ALA A 1 196 ? -31.993 -13.606 23.042 1.00 58.78 196 ALA A O 1
ATOM 1614 N N . GLN A 1 197 ? -33.609 -14.940 23.848 1.00 59.75 197 GLN A N 1
ATOM 1615 C CA . GLN A 1 197 ? -32.979 -16.153 23.343 1.00 59.75 197 GLN A CA 1
ATOM 1616 C C . GLN A 1 197 ? -33.095 -16.102 21.822 1.00 59.75 197 GLN A C 1
ATOM 1618 O O . GLN A 1 197 ? -34.180 -16.290 21.272 1.00 59.75 197 GLN A O 1
ATOM 1623 N N . GLU A 1 198 ? -31.991 -15.776 21.152 1.00 62.78 198 GLU A N 1
ATOM 1624 C CA . GLU A 1 198 ? -31.923 -15.821 19.699 1.00 62.78 198 GLU A CA 1
ATOM 1625 C C . GLU A 1 198 ? -32.283 -17.250 19.267 1.00 62.78 198 GLU A C 1
ATOM 1627 O O . GLU A 1 198 ? -31.644 -18.227 19.669 1.00 62.78 198 GLU A O 1
ATOM 1632 N N . GLY A 1 199 ? -33.378 -17.378 18.514 1.00 67.12 199 GLY A N 1
ATOM 1633 C CA . GLY A 1 199 ? -33.811 -18.656 17.967 1.00 67.12 199 GLY A CA 1
ATOM 1634 C C . GLY A 1 199 ? -32.752 -19.233 17.029 1.00 67.12 199 GLY A C 1
ATOM 1635 O O . GLY A 1 199 ? -31.924 -18.514 16.472 1.00 67.12 199 GLY A O 1
ATOM 1636 N N . ASN A 1 200 ? -32.778 -20.550 16.832 1.00 72.81 200 ASN A N 1
ATOM 1637 C CA . ASN A 1 200 ? -31.864 -21.202 15.902 1.00 72.81 200 ASN A CA 1
ATOM 1638 C C . ASN A 1 200 ? -32.021 -20.618 14.482 1.00 72.81 200 ASN A C 1
ATOM 1640 O O . ASN A 1 200 ? -33.090 -20.723 13.888 1.00 72.81 200 ASN A O 1
ATOM 1644 N N . ILE A 1 201 ? -30.942 -20.054 13.934 1.00 77.19 201 ILE A N 1
ATOM 1645 C CA . ILE A 1 201 ? -30.879 -19.499 12.570 1.00 77.19 201 ILE A CA 1
ATOM 1646 C C . ILE A 1 201 ? -30.772 -20.572 11.474 1.00 77.19 201 ILE A C 1
ATOM 1648 O O . ILE A 1 201 ? -30.692 -20.244 10.290 1.00 77.19 201 ILE A O 1
ATOM 1652 N N . ALA A 1 202 ? -30.722 -21.857 11.839 1.00 79.88 202 ALA A N 1
ATOM 1653 C CA . ALA A 1 202 ? -30.661 -22.932 10.861 1.00 79.88 202 ALA A CA 1
ATOM 1654 C C . ALA A 1 202 ? -31.928 -22.944 9.982 1.00 79.88 202 ALA A C 1
ATOM 1656 O O . ALA A 1 202 ? -33.041 -22.899 10.505 1.00 79.88 202 ALA A O 1
ATOM 1657 N N . PRO A 1 203 ? -31.783 -23.101 8.653 1.00 80.31 203 PRO A N 1
ATOM 1658 C CA . PRO A 1 203 ? -32.923 -23.158 7.736 1.00 80.31 203 PRO A CA 1
ATOM 1659 C C . PRO A 1 203 ? -33.768 -24.429 7.910 1.00 80.31 203 PRO A C 1
ATOM 1661 O O . PRO A 1 203 ? -34.849 -24.535 7.338 1.00 80.31 203 PRO A O 1
ATOM 1664 N N . LEU A 1 204 ? -33.271 -25.410 8.671 1.00 83.31 204 LEU A N 1
ATOM 1665 C CA . LEU A 1 204 ? -33.940 -26.672 8.951 1.00 83.31 204 LEU A CA 1
ATOM 1666 C C . LEU A 1 204 ? -34.139 -26.841 10.461 1.00 83.31 204 LEU A C 1
ATOM 1668 O O . LEU A 1 204 ? -33.249 -26.475 11.238 1.00 83.31 204 LEU A O 1
ATOM 1672 N N . PRO A 1 205 ? -35.263 -27.442 10.889 1.00 82.56 205 PRO A N 1
ATOM 1673 C CA . PRO A 1 205 ? -35.483 -27.760 12.291 1.00 82.56 205 PRO A CA 1
ATOM 1674 C C . PRO A 1 205 ? -34.392 -28.705 12.800 1.00 82.56 205 PRO A C 1
ATOM 1676 O O . PRO A 1 205 ? -33.922 -29.583 12.072 1.00 82.56 205 PRO A O 1
ATOM 1679 N N . VAL A 1 206 ? -33.999 -28.525 14.065 1.00 80.56 206 VAL A N 1
ATOM 1680 C CA . VAL A 1 206 ? -32.976 -29.360 14.709 1.00 80.56 206 VAL A CA 1
ATOM 1681 C C . VAL A 1 206 ? -33.458 -30.817 14.697 1.00 80.56 206 VAL A C 1
ATOM 1683 O O . VAL A 1 206 ? -34.476 -31.116 15.325 1.00 80.56 206 VAL A O 1
ATOM 1686 N N . PRO A 1 207 ? -32.766 -31.740 14.001 1.00 84.00 207 PRO A N 1
ATOM 1687 C CA . PRO A 1 207 ? -33.108 -33.154 14.050 1.00 84.00 207 PRO A CA 1
ATOM 1688 C C . PRO A 1 207 ? -32.877 -33.704 15.460 1.00 84.00 207 PRO A C 1
ATOM 1690 O O . PRO A 1 207 ? -32.092 -33.155 16.235 1.00 84.00 207 PRO A O 1
ATOM 1693 N N . SER A 1 208 ? -33.499 -34.835 15.793 1.00 87.88 208 SER A N 1
ATOM 1694 C CA . SER A 1 208 ? -33.271 -35.456 17.099 1.00 87.88 208 SER A CA 1
ATOM 1695 C C . SER A 1 208 ? -31.786 -35.787 17.303 1.00 87.88 208 SER A C 1
ATOM 1697 O O . SER A 1 208 ? -31.101 -36.307 16.414 1.00 87.88 208 SER A O 1
ATOM 1699 N N . LYS A 1 209 ? -31.276 -35.493 18.508 1.00 84.19 209 LYS A N 1
ATOM 1700 C CA . LYS A 1 209 ? -29.871 -35.732 18.875 1.00 84.19 209 LYS A CA 1
ATOM 1701 C C . LYS A 1 209 ? -29.466 -37.190 18.625 1.00 84.19 209 LYS A C 1
ATOM 1703 O O . LYS A 1 209 ? -28.365 -37.440 18.147 1.00 84.19 209 LYS A O 1
ATOM 1708 N N . SER A 1 210 ? -30.365 -38.141 18.889 1.00 83.69 210 SER A N 1
ATOM 1709 C CA . SER A 1 210 ? -30.157 -39.574 18.644 1.00 83.69 210 SER A CA 1
ATOM 1710 C C . SER A 1 210 ? -29.998 -39.917 17.159 1.00 83.69 210 SER A C 1
ATOM 1712 O O . SER A 1 210 ? -29.100 -40.687 16.823 1.00 83.69 210 SER A O 1
ATOM 1714 N N . ALA A 1 211 ? -30.793 -39.318 16.267 1.00 83.62 211 ALA A N 1
ATOM 1715 C CA . ALA A 1 211 ? -30.684 -39.541 14.824 1.00 83.62 211 ALA A CA 1
ATOM 1716 C C . ALA A 1 211 ? -29.387 -38.958 14.239 1.00 83.62 211 ALA A C 1
ATOM 1718 O O . ALA A 1 211 ? -28.750 -39.585 13.390 1.00 83.62 211 ALA A O 1
ATOM 1719 N N . LEU A 1 212 ? -28.960 -37.781 14.715 1.00 84.38 212 LEU A N 1
ATOM 1720 C CA . LEU A 1 212 ? -27.673 -37.184 14.329 1.00 84.38 212 LEU A CA 1
ATOM 1721 C C . LEU A 1 212 ? -26.492 -38.038 14.794 1.00 84.38 212 LEU A C 1
ATOM 1723 O O . LEU A 1 212 ? -25.579 -38.311 14.016 1.00 84.38 212 LEU A O 1
ATOM 1727 N N . ILE A 1 213 ? -26.546 -38.506 16.041 1.00 83.62 213 ILE A N 1
ATOM 1728 C CA . ILE A 1 213 ? -25.563 -39.418 16.624 1.00 83.62 213 ILE A CA 1
ATOM 1729 C C . ILE A 1 213 ? -25.481 -40.716 15.805 1.00 83.62 213 ILE A C 1
ATOM 1731 O O . ILE A 1 213 ? -24.392 -41.101 15.396 1.00 83.62 213 ILE A O 1
ATOM 1735 N N . GLN A 1 214 ? -26.604 -41.365 15.484 1.00 80.06 214 GLN A N 1
ATOM 1736 C CA . GLN A 1 214 ? -26.604 -42.588 14.668 1.00 80.06 214 GLN A CA 1
ATOM 1737 C C . GLN A 1 214 ? -26.020 -42.375 13.265 1.00 80.06 214 GLN A C 1
ATOM 1739 O O . GLN A 1 214 ? -25.221 -43.192 12.813 1.00 80.06 214 GLN A O 1
ATOM 1744 N N . LYS A 1 215 ? -26.347 -41.263 12.590 1.00 78.88 215 LYS A N 1
ATOM 1745 C CA . LYS A 1 215 ? -25.718 -40.919 11.302 1.00 78.88 215 LYS A CA 1
ATOM 1746 C C . LYS A 1 215 ? -24.207 -40.715 11.433 1.00 78.88 215 LYS A C 1
ATOM 1748 O O . LYS A 1 215 ? -23.469 -41.151 10.552 1.00 78.88 215 LYS A O 1
ATOM 1753 N N . HIS A 1 216 ? -23.743 -40.108 12.525 1.00 75.12 216 HIS A N 1
ATOM 1754 C CA . HIS A 1 216 ? -22.315 -39.934 12.801 1.00 75.12 216 HIS A CA 1
ATOM 1755 C C . HIS A 1 216 ? -21.604 -41.277 13.043 1.00 75.12 216 HIS A C 1
ATOM 1757 O O . HIS A 1 216 ? -20.493 -41.483 12.558 1.00 75.12 216 HIS A O 1
ATOM 1763 N N . PHE A 1 217 ? -22.236 -42.206 13.763 1.00 66.88 217 PHE A N 1
ATOM 1764 C CA . PHE A 1 217 ? -21.688 -43.541 14.034 1.00 66.88 217 PHE A CA 1
ATOM 1765 C C . PHE A 1 217 ? -21.825 -44.521 12.854 1.00 66.88 217 PHE A C 1
ATOM 1767 O O . PHE A 1 217 ? -21.296 -45.622 12.919 1.00 66.88 217 PHE A O 1
ATOM 1774 N N . SER A 1 218 ? -22.449 -44.130 11.734 1.00 60.84 218 SER A N 1
ATOM 1775 C CA . SER A 1 218 ? -22.638 -45.016 10.568 1.00 60.84 218 SER A CA 1
ATOM 1776 C C . SER A 1 218 ? -21.343 -45.507 9.899 1.00 60.84 218 SER A C 1
ATOM 1778 O O . SER A 1 218 ? -21.403 -46.389 9.048 1.00 60.84 218 SER A O 1
ATOM 1780 N N . ARG A 1 219 ? -20.174 -44.963 10.272 1.00 57.19 219 ARG A N 1
ATOM 1781 C CA . ARG A 1 219 ? -18.865 -45.402 9.756 1.00 57.19 219 ARG A CA 1
ATOM 1782 C C . ARG A 1 219 ? -18.022 -46.225 10.733 1.00 57.19 219 ARG A C 1
ATOM 1784 O O . ARG A 1 219 ? -17.089 -46.868 10.274 1.00 57.19 219 ARG A O 1
ATOM 1791 N N . PHE A 1 220 ? -18.330 -46.229 12.030 1.00 60.84 220 PHE A N 1
ATOM 1792 C CA . PHE A 1 220 ? -17.601 -47.021 13.026 1.00 60.84 220 PHE A CA 1
ATOM 1793 C C . PHE A 1 220 ? -18.564 -47.472 14.124 1.00 60.84 220 PHE A C 1
ATOM 1795 O O . PHE A 1 220 ? -19.220 -46.641 14.756 1.00 60.84 220 PHE A O 1
ATOM 1802 N N . GLU A 1 221 ? -18.652 -48.788 14.328 1.00 63.16 221 GLU A N 1
ATOM 1803 C CA . GLU A 1 221 ? -19.492 -49.390 15.362 1.00 63.16 221 GLU A CA 1
ATOM 1804 C C . GLU A 1 221 ? -19.151 -48.837 16.749 1.00 63.16 221 GLU A C 1
ATOM 1806 O O . GLU A 1 221 ? -17.993 -48.572 17.079 1.00 63.16 221 GLU A O 1
ATOM 1811 N N . LYS A 1 222 ? -20.181 -48.676 17.587 1.00 59.84 222 LYS A N 1
ATOM 1812 C CA . LYS A 1 222 ? -19.980 -48.431 19.015 1.00 59.84 222 LYS A CA 1
ATOM 1813 C C . LYS A 1 222 ? -19.319 -49.671 19.615 1.00 59.84 222 LYS A C 1
ATOM 1815 O O . LYS A 1 222 ? -19.979 -50.700 19.734 1.00 59.84 222 LYS A O 1
ATOM 1820 N N . SER A 1 223 ? -18.055 -49.561 20.019 1.00 59.00 223 SER A N 1
ATOM 1821 C CA . SER A 1 223 ? -17.436 -50.541 20.912 1.00 59.00 223 SER A CA 1
ATOM 1822 C C . SER A 1 223 ? -18.306 -50.663 22.165 1.00 59.00 223 SER A C 1
ATOM 1824 O O . SER A 1 223 ? -18.559 -49.652 22.830 1.00 59.00 223 SER A O 1
ATOM 1826 N N . SER A 1 224 ? -18.822 -51.871 22.391 1.00 56.09 224 SER A N 1
ATOM 1827 C CA . SER A 1 224 ? -19.620 -52.240 23.567 1.00 56.09 224 SER A CA 1
ATOM 1828 C C . SER A 1 224 ? -18.785 -52.214 24.839 1.00 56.09 224 SER A C 1
ATOM 1830 O O . SER A 1 224 ? -17.563 -52.466 24.732 1.00 56.09 224 SER A O 1
#

Foldseek 3Di:
DVVLVVQLLVLLVPLQLPLQSSLQSLLCVLCVLQVRAADDDDNDGGDPDDPDPPVRVVPDDGDHPPPPVSVVVNCVSPDPVVSVVSSVSNVVDDCVLVVVLVVLLCVLVPPVDDDDPVSNVVSNVVSVVQSVQFPPFAFDADPVRHGDWDWDQDPVPSDTDTHTHGDDGDPVVVVVVVVVVVVCVVVDDDPPPPPDPPPDPDPDPDPDPVVVVVVVCVVPDPDD

pLDDT: mean 86.71, std 9.98, range [56.09, 96.38]